Protein AF-A0A3N9V3S5-F1 (afdb_monomer_lite)

Radius of gyration: 21.59 Å; chains: 1; bounding box: 58×35×60 Å

Foldseek 3Di:
DQFKAFACVLADVQWLGWMWGDDDQKIKIKTDGPCLQCWPCVDPVTNARFIFMWMGGNNHTPDGSVRDGHHDDPVNNVLSCCCVVPVVPDDDAPVVDGHPNVLVVDPVSVVCCQFVDFDDPDQLQDQKDKDKDKAAPPPDDDDPVQLVVLVVVCVVVRGDSLSSCVVSCPPPRMDMDMDMDGTNNHDRTDYDDDPPPPD

Structure (mmCIF, N/CA/C/O backbone):
data_AF-A0A3N9V3S5-F1
#
_entry.id   AF-A0A3N9V3S5-F1
#
loop_
_atom_site.group_PDB
_atom_site.id
_atom_site.type_symbol
_atom_site.label_atom_id
_atom_site.label_alt_id
_atom_site.label_comp_id
_atom_site.label_asym_id
_atom_site.label_entity_id
_atom_site.label_seq_id
_atom_site.pdbx_PDB_ins_code
_atom_site.Cartn_x
_atom_site.Cartn_y
_atom_site.Cartn_z
_atom_site.occupancy
_atom_site.B_iso_or_equiv
_atom_site.auth_seq_id
_atom_site.auth_comp_id
_atom_site.auth_asym_id
_atom_site.auth_atom_id
_atom_site.pdbx_PDB_model_num
ATOM 1 N N . MET A 1 1 ? -5.891 -7.460 -0.890 1.00 61.31 1 MET A N 1
ATOM 2 C CA . MET A 1 1 ? -5.210 -6.153 -0.781 1.00 61.31 1 MET A CA 1
ATOM 3 C C . MET A 1 1 ? -3.862 -6.228 -0.061 1.00 61.31 1 MET A C 1
ATOM 5 O O . MET A 1 1 ? -3.003 -5.453 -0.424 1.00 61.31 1 MET A O 1
ATOM 9 N N . LYS A 1 2 ? -3.585 -7.208 0.820 1.00 73.56 2 LYS A N 1
ATOM 10 C CA . LYS A 1 2 ? -2.265 -7.341 1.486 1.00 73.56 2 LYS A CA 1
ATOM 11 C C . LYS A 1 2 ? -1.051 -7.661 0.597 1.00 73.56 2 LYS A C 1
ATOM 13 O O . LYS A 1 2 ? 0.050 -7.795 1.097 1.00 73.56 2 LYS A O 1
ATOM 18 N N . ASN A 1 3 ? -1.244 -7.872 -0.701 1.00 86.88 3 ASN A N 1
ATOM 19 C CA . ASN A 1 3 ? -0.212 -8.481 -1.536 1.00 86.88 3 ASN A CA 1
ATOM 20 C C . ASN A 1 3 ? 0.664 -7.465 -2.267 1.00 86.88 3 ASN A C 1
ATOM 22 O O . ASN A 1 3 ? 1.620 -7.908 -2.884 1.00 86.88 3 ASN A O 1
ATOM 26 N N . ILE A 1 4 ? 0.330 -6.170 -2.264 1.00 91.38 4 ILE A N 1
ATOM 27 C CA . ILE A 1 4 ? 1.058 -5.124 -2.996 1.00 91.38 4 ILE A CA 1
ATOM 28 C C . ILE A 1 4 ? 1.339 -3.980 -2.027 1.00 91.38 4 ILE A C 1
ATOM 30 O O . ILE A 1 4 ? 0.405 -3.389 -1.496 1.00 91.38 4 ILE A O 1
ATOM 34 N N . ASN A 1 5 ? 2.614 -3.684 -1.814 1.00 93.56 5 ASN A N 1
ATOM 35 C CA . ASN A 1 5 ? 3.098 -2.542 -1.064 1.00 93.56 5 ASN A CA 1
ATOM 36 C C . ASN A 1 5 ? 3.736 -1.526 -2.016 1.00 93.56 5 ASN A C 1
ATOM 38 O O . ASN A 1 5 ? 4.828 -1.750 -2.545 1.00 93.56 5 ASN A O 1
ATOM 42 N N . ASP A 1 6 ? 3.044 -0.416 -2.221 1.00 93.25 6 ASP A N 1
ATOM 43 C CA . ASP A 1 6 ? 3.439 0.712 -3.064 1.00 93.25 6 ASP A CA 1
ATOM 44 C C . ASP A 1 6 ? 3.361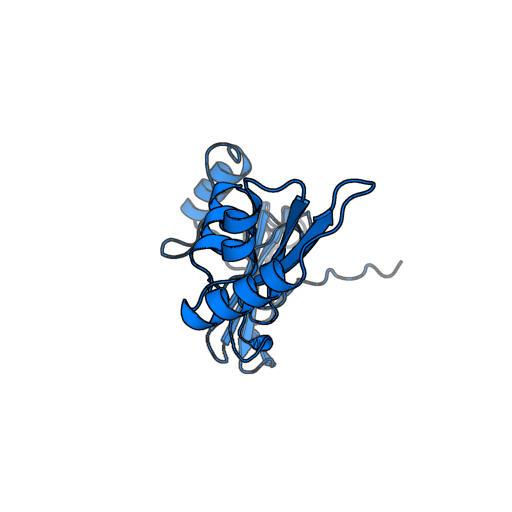 2.049 -2.315 1.00 93.25 6 ASP A C 1
ATOM 46 O O . ASP A 1 6 ? 3.199 3.105 -2.926 1.00 93.25 6 ASP A O 1
ATOM 50 N N . LEU A 1 7 ? 3.450 2.002 -0.983 1.00 93.06 7 LEU A N 1
ATOM 51 C CA . LEU A 1 7 ? 3.389 3.191 -0.141 1.00 93.06 7 LEU A CA 1
ATOM 52 C C . LEU A 1 7 ? 4.570 4.101 -0.438 1.00 93.06 7 LEU A C 1
ATOM 54 O O . LEU A 1 7 ? 5.720 3.719 -0.241 1.00 93.06 7 LEU A O 1
ATOM 58 N N . ILE A 1 8 ? 4.285 5.319 -0.888 1.00 90.69 8 ILE A N 1
ATOM 59 C CA . ILE A 1 8 ? 5.313 6.248 -1.377 1.00 90.69 8 ILE A CA 1
ATOM 60 C C . ILE A 1 8 ? 6.362 6.530 -0.291 1.00 90.69 8 ILE A C 1
ATOM 62 O O . ILE A 1 8 ? 7.549 6.587 -0.596 1.00 90.69 8 ILE A O 1
ATOM 66 N N . ASP A 1 9 ? 5.933 6.626 0.969 1.00 90.88 9 ASP A N 1
ATOM 67 C CA . ASP A 1 9 ? 6.796 6.921 2.120 1.00 90.88 9 ASP A CA 1
ATOM 68 C C . ASP A 1 9 ? 7.724 5.754 2.516 1.00 90.88 9 ASP A C 1
ATOM 70 O O . ASP A 1 9 ? 8.693 5.952 3.251 1.00 90.88 9 ASP A O 1
ATOM 74 N N . GLU A 1 10 ? 7.454 4.540 2.025 1.00 91.75 10 GLU A N 1
ATOM 75 C CA . GLU A 1 10 ? 8.264 3.339 2.267 1.00 91.75 10 GLU A CA 1
ATOM 76 C C . GLU A 1 10 ? 9.276 3.061 1.138 1.00 91.75 10 GLU A C 1
ATOM 78 O O . GLU A 1 10 ? 10.100 2.148 1.240 1.00 91.75 10 GLU A O 1
ATOM 83 N N . HIS A 1 11 ? 9.258 3.868 0.071 1.00 90.94 11 HIS A N 1
ATOM 84 C CA . HIS A 1 11 ? 10.191 3.794 -1.058 1.00 90.94 11 HIS A CA 1
ATOM 85 C C . HIS A 1 11 ? 11.074 5.053 -1.140 1.00 90.94 11 HIS A C 1
ATOM 87 O O . HIS A 1 11 ? 10.736 6.102 -0.594 1.00 90.94 11 HIS A O 1
ATOM 93 N N . PRO A 1 12 ? 12.236 5.001 -1.820 1.00 90.06 12 PRO A N 1
ATOM 94 C CA . PRO A 1 12 ? 13.060 6.190 -2.021 1.00 90.06 12 PRO A CA 1
ATOM 95 C C . PRO A 1 12 ? 12.317 7.325 -2.745 1.00 90.06 12 PRO A C 1
ATOM 97 O O . PRO A 1 12 ? 11.679 7.111 -3.772 1.00 90.06 12 PRO A O 1
ATOM 100 N N . ASN A 1 13 ? 12.488 8.562 -2.266 1.00 84.88 13 ASN A N 1
ATOM 101 C CA . ASN A 1 13 ? 11.812 9.761 -2.793 1.00 84.88 13 ASN A CA 1
ATOM 102 C C . ASN A 1 13 ? 12.067 10.058 -4.285 1.00 84.88 13 ASN A C 1
ATOM 104 O O . ASN A 1 13 ? 11.362 10.865 -4.893 1.00 84.88 13 ASN A O 1
ATOM 108 N N . ASP A 1 14 ? 13.126 9.501 -4.871 1.00 88.62 14 ASP A N 1
ATOM 109 C CA . ASP A 1 14 ? 13.452 9.661 -6.287 1.00 88.62 14 ASP A CA 1
ATOM 110 C C . ASP A 1 14 ? 12.765 8.626 -7.188 1.00 88.62 14 ASP A C 1
ATOM 112 O O . ASP A 1 14 ? 12.896 8.718 -8.413 1.00 88.62 14 ASP A O 1
ATOM 116 N N . TYR A 1 15 ? 12.026 7.672 -6.612 1.00 92.06 15 TYR A N 1
ATOM 117 C CA . TYR A 1 15 ? 11.254 6.694 -7.364 1.00 92.06 15 TYR A CA 1
ATOM 118 C C . TYR A 1 15 ? 10.037 7.365 -8.005 1.00 92.06 15 TYR A C 1
ATOM 120 O O . TYR A 1 15 ? 9.268 8.090 -7.379 1.00 92.06 15 TYR A O 1
ATOM 128 N N . ILE A 1 16 ? 9.891 7.122 -9.302 1.00 92.12 16 ILE A N 1
ATOM 129 C CA . ILE A 1 16 ? 8.701 7.424 -10.091 1.00 92.12 16 ILE A CA 1
ATOM 130 C C . ILE A 1 16 ? 7.711 6.258 -9.981 1.00 92.12 16 ILE A C 1
ATOM 132 O O . ILE A 1 16 ? 6.513 6.498 -9.835 1.00 92.12 16 ILE A O 1
ATOM 136 N N . ILE A 1 17 ? 8.217 5.018 -10.011 1.00 90.88 17 ILE A N 1
ATOM 137 C CA . ILE A 1 17 ? 7.464 3.781 -9.754 1.00 90.88 17 ILE A CA 1
ATOM 138 C C . ILE A 1 17 ? 8.252 2.953 -8.744 1.00 90.88 17 ILE A C 1
ATOM 140 O O . ILE A 1 17 ? 9.444 2.706 -8.933 1.00 90.88 17 ILE A O 1
ATOM 144 N N . GLY A 1 18 ? 7.577 2.505 -7.691 1.00 92.06 18 GLY A N 1
ATOM 145 C CA . GLY A 1 18 ? 8.135 1.629 -6.672 1.00 92.06 18 GLY A CA 1
ATOM 146 C C . GLY A 1 18 ? 7.034 0.787 -6.061 1.00 92.06 18 GLY A C 1
ATOM 147 O O . GLY A 1 18 ? 6.085 1.335 -5.510 1.00 92.06 18 GLY A O 1
ATOM 148 N N . PHE A 1 19 ? 7.140 -0.533 -6.172 1.00 93.75 19 PHE A N 1
ATOM 149 C CA . PHE A 1 19 ? 6.256 -1.425 -5.433 1.00 93.75 19 PHE A CA 1
ATOM 150 C C . PHE A 1 19 ? 6.902 -2.782 -5.206 1.00 93.75 19 PHE A C 1
ATOM 152 O O . PHE A 1 19 ? 7.695 -3.264 -6.014 1.00 93.75 19 PHE A O 1
ATOM 159 N N . THR A 1 20 ? 6.513 -3.432 -4.117 1.00 94.69 20 THR A N 1
ATOM 160 C CA . THR A 1 20 ? 6.800 -4.841 -3.853 1.00 94.69 20 THR A CA 1
ATOM 161 C C . THR A 1 20 ? 5.495 -5.600 -3.750 1.00 94.69 20 THR A C 1
ATOM 163 O O . THR A 1 20 ? 4.566 -5.160 -3.086 1.00 94.69 20 THR A O 1
ATOM 166 N N . ALA A 1 21 ? 5.417 -6.761 -4.385 1.00 93.19 21 ALA A N 1
ATOM 167 C CA . ALA A 1 21 ? 4.264 -7.626 -4.286 1.00 93.19 21 ALA A CA 1
ATOM 168 C C . ALA A 1 21 ? 4.652 -9.067 -3.970 1.00 93.19 21 ALA A C 1
ATOM 170 O O . ALA A 1 21 ? 5.713 -9.550 -4.364 1.00 93.19 21 ALA A O 1
ATOM 171 N N . LYS A 1 22 ? 3.773 -9.760 -3.246 1.00 93.25 22 LYS A N 1
ATOM 172 C CA . LYS A 1 22 ? 3.984 -11.132 -2.786 1.00 93.25 22 LYS A CA 1
ATOM 173 C C . LYS A 1 22 ? 2.755 -11.988 -3.043 1.00 93.25 22 LYS A C 1
ATOM 175 O O . LYS A 1 22 ? 1.630 -11.630 -2.698 1.00 93.25 22 LYS A O 1
ATOM 180 N N . TYR A 1 23 ? 2.986 -13.168 -3.601 1.00 92.19 23 TYR A N 1
ATOM 181 C CA . TYR A 1 23 ? 1.980 -14.203 -3.756 1.00 92.19 23 TYR A CA 1
ATOM 182 C C . TYR A 1 23 ? 2.590 -15.573 -3.467 1.00 92.19 23 TYR A C 1
ATOM 184 O O . TYR A 1 23 ? 3.456 -16.062 -4.194 1.00 92.19 23 TYR A O 1
ATOM 192 N N . LYS A 1 24 ? 2.101 -16.220 -2.402 1.00 92.19 24 LYS A N 1
ATOM 193 C CA . LYS A 1 24 ? 2.648 -17.485 -1.889 1.00 92.19 24 LYS A CA 1
ATOM 194 C C . LYS A 1 24 ? 4.151 -17.335 -1.592 1.00 92.19 24 LYS A C 1
ATOM 196 O O . LYS A 1 24 ? 4.527 -16.456 -0.822 1.00 92.19 24 LYS A O 1
ATOM 201 N N . HIS A 1 25 ? 4.984 -18.178 -2.194 1.00 94.06 25 HIS A N 1
ATOM 202 C CA . HIS A 1 25 ? 6.439 -18.170 -2.054 1.00 94.06 25 HIS A CA 1
ATOM 203 C C . HIS A 1 25 ? 7.143 -17.208 -3.024 1.00 94.06 25 HIS A C 1
ATOM 205 O O . HIS A 1 25 ? 8.364 -17.102 -2.986 1.00 94.06 25 HIS A O 1
ATOM 211 N N . ILE A 1 26 ? 6.403 -16.522 -3.901 1.00 95.75 26 ILE A N 1
ATOM 212 C CA . ILE A 1 26 ? 6.967 -15.633 -4.915 1.00 95.75 26 ILE A CA 1
ATOM 213 C C . ILE A 1 26 ? 6.807 -14.191 -4.447 1.00 95.75 26 ILE A C 1
ATOM 215 O O . ILE A 1 26 ? 5.706 -13.764 -4.095 1.00 95.75 26 ILE A O 1
ATOM 219 N N . GLN A 1 27 ? 7.896 -13.435 -4.479 1.00 96.12 27 GLN A N 1
ATOM 220 C CA . GLN A 1 27 ? 7.896 -11.999 -4.237 1.00 96.12 27 GLN A CA 1
ATOM 221 C C . GLN A 1 27 ? 8.605 -11.300 -5.390 1.00 96.12 27 GLN A C 1
ATOM 223 O O . GLN A 1 27 ? 9.709 -11.693 -5.761 1.00 96.12 27 GLN A O 1
ATOM 228 N N . TRP A 1 28 ? 7.997 -10.266 -5.954 1.00 94.62 28 TRP A N 1
ATOM 229 C CA . TRP A 1 28 ? 8.619 -9.420 -6.969 1.00 94.62 28 TRP A CA 1
ATOM 230 C C . TRP A 1 28 ? 8.577 -7.965 -6.541 1.00 94.62 28 TRP A C 1
ATOM 232 O O . TRP A 1 28 ? 7.669 -7.534 -5.837 1.00 94.62 28 TRP A O 1
ATOM 242 N N . SER A 1 29 ? 9.576 -7.206 -6.961 1.00 94.81 29 SER A N 1
ATOM 243 C CA . SER A 1 29 ? 9.626 -5.771 -6.731 1.00 94.81 29 SER A CA 1
ATOM 244 C C . SER A 1 29 ? 10.117 -5.072 -7.980 1.00 94.81 29 SER A C 1
ATOM 246 O O . SER A 1 29 ? 11.035 -5.556 -8.646 1.00 94.81 29 SER A O 1
ATOM 248 N N . PHE A 1 30 ? 9.495 -3.942 -8.284 1.00 93.69 30 PHE A N 1
ATOM 249 C CA . PHE A 1 30 ? 9.828 -3.097 -9.417 1.00 93.69 30 PHE A CA 1
ATOM 250 C C . PHE A 1 30 ? 10.253 -1.728 -8.912 1.00 93.69 30 PHE A C 1
ATOM 252 O O . PHE A 1 30 ? 9.657 -1.181 -7.984 1.00 93.69 30 PHE A O 1
ATOM 259 N N . SER A 1 31 ? 11.281 -1.176 -9.545 1.00 94.19 31 SER A N 1
ATOM 260 C CA . SER A 1 31 ? 11.757 0.174 -9.265 1.00 94.19 31 SER A CA 1
ATOM 261 C C . SER A 1 31 ? 12.076 0.910 -10.558 1.00 94.19 31 SER A C 1
ATOM 263 O O . SER A 1 31 ? 12.772 0.374 -11.424 1.00 94.19 31 SER A O 1
ATOM 265 N N . CYS A 1 32 ? 11.635 2.158 -10.637 1.00 93.88 32 CYS A N 1
ATOM 266 C CA . CYS A 1 32 ? 12.061 3.144 -11.617 1.00 93.88 32 CYS A CA 1
ATOM 267 C C . CYS A 1 32 ? 12.302 4.464 -10.888 1.00 93.88 32 CYS A C 1
ATOM 269 O O . CYS A 1 32 ? 11.356 5.107 -10.438 1.00 93.88 32 CYS A O 1
ATOM 271 N N . SER A 1 33 ? 13.554 4.889 -10.794 1.00 93.38 33 SER A N 1
ATOM 272 C CA . SER A 1 33 ? 13.937 6.240 -10.381 1.00 93.38 33 SER A CA 1
ATOM 273 C C . SER A 1 33 ? 13.805 7.237 -11.532 1.00 93.38 33 SER A C 1
ATOM 275 O O . SER A 1 33 ? 13.689 6.854 -12.697 1.00 93.38 33 SER A O 1
ATOM 277 N N . LYS A 1 34 ? 13.921 8.534 -11.230 1.00 92.44 34 LYS A N 1
ATOM 278 C CA . LYS A 1 34 ? 14.050 9.588 -12.256 1.00 92.44 34 LYS A CA 1
ATOM 279 C C . LYS A 1 34 ? 15.164 9.309 -13.264 1.00 92.44 34 LYS A C 1
ATOM 281 O O . LYS A 1 34 ? 14.979 9.511 -14.456 1.00 92.44 34 LYS A O 1
ATOM 286 N N . THR A 1 35 ? 16.302 8.801 -12.799 1.00 92.00 35 THR A N 1
ATOM 287 C CA . THR A 1 35 ? 17.437 8.517 -13.687 1.00 92.00 35 THR A CA 1
ATOM 288 C C . THR A 1 35 ? 17.248 7.265 -14.536 1.00 92.00 35 THR A C 1
ATOM 290 O O . THR A 1 35 ? 17.816 7.192 -15.623 1.00 92.00 35 THR A O 1
ATOM 293 N N . ASP A 1 36 ? 16.459 6.299 -14.058 1.00 93.69 36 ASP A N 1
ATOM 294 C CA . ASP A 1 36 ? 16.102 5.118 -14.849 1.00 93.69 36 ASP A CA 1
ATOM 295 C C . ASP A 1 36 ? 15.084 5.519 -15.935 1.00 93.69 36 ASP A C 1
ATOM 297 O O . ASP A 1 36 ? 15.222 5.111 -17.083 1.00 93.69 36 ASP A O 1
ATOM 301 N N . TYR A 1 37 ? 14.137 6.413 -15.607 1.00 94.88 37 TYR A N 1
ATOM 302 C CA . TYR A 1 37 ? 13.178 7.010 -16.550 1.00 94.88 37 TYR A CA 1
ATOM 303 C C . TYR A 1 37 ? 13.857 7.831 -17.655 1.00 94.88 37 TYR A C 1
ATOM 305 O O . TYR A 1 37 ? 13.473 7.757 -18.816 1.00 94.88 37 TYR A O 1
ATOM 313 N N . GLU A 1 38 ? 14.887 8.611 -17.325 1.00 92.94 38 GLU A N 1
ATOM 314 C CA . GLU A 1 38 ? 15.652 9.377 -18.321 1.00 92.94 38 GLU A CA 1
ATOM 315 C C . GLU A 1 38 ? 16.603 8.495 -19.150 1.00 92.94 38 GLU A C 1
ATOM 317 O O . GLU A 1 38 ? 17.007 8.877 -20.256 1.00 92.94 38 GLU A O 1
ATOM 322 N N . GLY A 1 39 ? 16.974 7.330 -18.613 1.00 91.75 39 GLY A N 1
ATOM 323 C CA . GLY A 1 39 ? 18.063 6.489 -19.090 1.00 91.75 39 GLY A CA 1
ATOM 324 C C . GLY A 1 39 ? 19.439 6.982 -18.626 1.00 91.75 39 GLY A C 1
ATOM 325 O O . GLY A 1 39 ? 19.750 8.178 -18.608 1.00 91.75 39 GLY A O 1
ATOM 326 N N . HIS A 1 40 ? 20.318 6.045 -18.280 1.00 87.56 40 HIS A N 1
ATOM 327 C CA . HIS A 1 40 ? 21.654 6.309 -17.756 1.00 87.56 40 HIS A CA 1
ATOM 328 C C . HIS A 1 40 ? 22.614 6.816 -18.840 1.00 87.56 40 HIS A C 1
ATOM 330 O O . HIS A 1 40 ? 23.378 6.049 -19.423 1.00 87.56 40 HIS A O 1
ATOM 336 N N . LYS A 1 41 ? 22.645 8.136 -19.059 1.00 85.31 41 LYS A N 1
ATOM 337 C CA . LYS A 1 41 ? 23.453 8.799 -20.110 1.00 85.31 41 LYS A CA 1
ATOM 338 C C . LYS A 1 41 ? 24.959 8.527 -20.058 1.00 85.31 41 LYS A C 1
ATOM 340 O O . LYS A 1 41 ? 25.666 8.796 -21.022 1.00 85.31 41 LYS A O 1
ATOM 345 N N . THR A 1 42 ? 25.466 8.022 -18.939 1.00 84.38 42 THR A N 1
ATOM 346 C CA . THR A 1 42 ? 26.883 7.688 -18.752 1.00 84.38 42 TH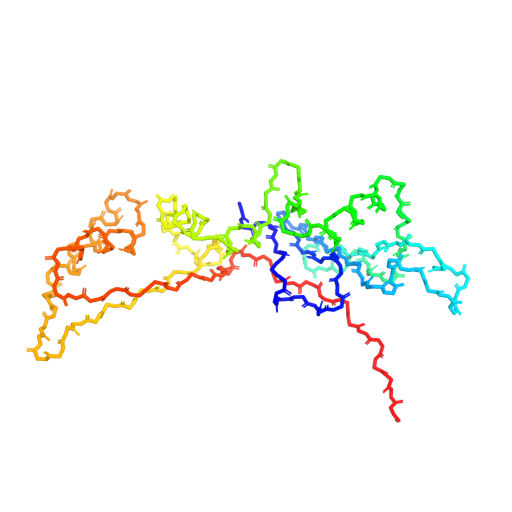R A CA 1
ATOM 347 C C . THR A 1 42 ? 27.229 6.245 -19.127 1.00 84.38 42 THR A C 1
ATOM 349 O O . THR A 1 42 ? 28.399 5.873 -19.048 1.00 84.38 42 THR A O 1
ATOM 352 N N . THR A 1 43 ? 26.252 5.419 -19.520 1.00 83.44 43 THR A N 1
ATOM 353 C CA . THR A 1 43 ? 26.454 3.995 -19.831 1.00 83.44 43 THR A CA 1
ATOM 354 C C . THR A 1 43 ? 25.749 3.624 -21.130 1.00 83.44 43 THR A C 1
ATOM 356 O O . THR A 1 43 ? 24.612 4.014 -21.320 1.00 83.44 43 THR A O 1
ATOM 359 N N . SER A 1 44 ? 26.364 2.817 -21.993 1.00 81.00 44 SER A N 1
ATOM 360 C CA . SER A 1 44 ? 25.738 2.358 -23.247 1.00 81.00 44 SER A CA 1
ATOM 361 C C . SER A 1 44 ? 24.781 1.169 -23.086 1.00 81.00 44 SER A C 1
ATOM 363 O O . SER A 1 44 ? 24.156 0.750 -24.051 1.00 81.00 44 SER A O 1
ATOM 365 N N . TYR A 1 45 ? 24.711 0.569 -21.896 1.00 83.44 45 TYR A N 1
ATOM 366 C CA . TYR A 1 45 ? 23.912 -0.637 -21.638 1.00 83.44 45 TYR A CA 1
ATOM 367 C C . TYR A 1 45 ? 22.489 -0.325 -21.147 1.00 83.44 45 TYR A C 1
ATOM 369 O O . TYR A 1 45 ? 21.622 -1.192 -21.186 1.00 83.44 45 TYR A O 1
ATOM 377 N N . ALA A 1 46 ? 22.258 0.899 -20.668 1.00 87.62 46 ALA A N 1
ATOM 378 C CA . ALA A 1 46 ? 21.016 1.315 -20.024 1.00 87.62 46 ALA A CA 1
ATOM 379 C C . ALA A 1 46 ? 20.736 2.818 -20.232 1.00 87.62 46 ALA A C 1
ATOM 381 O O . ALA A 1 46 ? 20.188 3.481 -19.354 1.00 87.62 46 ALA A O 1
ATOM 382 N N . ASP A 1 47 ? 21.149 3.388 -21.371 1.00 93.31 47 ASP A N 1
ATOM 383 C CA . ASP A 1 47 ? 20.945 4.805 -21.738 1.00 93.31 47 ASP A CA 1
ATOM 384 C C . ASP A 1 47 ? 19.510 5.154 -22.176 1.00 93.31 47 ASP A C 1
ATOM 386 O O . ASP A 1 47 ? 19.216 6.322 -22.467 1.00 93.31 47 ASP A O 1
ATOM 390 N N . PHE A 1 48 ? 18.619 4.164 -22.175 1.00 94.50 48 PHE A N 1
ATOM 391 C CA . PHE A 1 48 ? 17.199 4.261 -22.501 1.00 94.50 48 PHE A CA 1
ATOM 392 C C . PHE A 1 48 ? 16.311 4.147 -21.242 1.00 94.50 48 PHE A C 1
ATOM 394 O O . PHE A 1 48 ? 16.765 3.585 -20.247 1.00 94.50 48 PHE A O 1
ATOM 401 N N . PRO A 1 49 ? 15.058 4.643 -21.267 1.00 96.00 49 PRO A N 1
ATOM 402 C CA . PRO A 1 49 ? 14.095 4.493 -20.170 1.00 96.00 49 PRO A CA 1
ATOM 403 C C . PRO A 1 49 ? 13.792 3.026 -19.838 1.00 96.00 49 PRO A C 1
ATOM 405 O O . PRO A 1 49 ? 13.470 2.246 -20.742 1.00 96.00 49 PRO A O 1
ATOM 408 N N . HIS A 1 50 ? 13.890 2.631 -18.568 1.00 95.44 50 HIS A N 1
ATOM 409 C CA . HIS A 1 50 ? 13.717 1.228 -18.177 1.00 95.44 50 HIS A CA 1
ATOM 410 C C . HIS A 1 50 ? 13.256 1.024 -16.727 1.00 95.44 50 HIS A C 1
ATOM 412 O O . HIS A 1 50 ? 13.443 1.875 -15.858 1.00 95.44 50 HIS A O 1
ATOM 418 N N . TYR A 1 51 ? 12.714 -0.166 -16.454 1.00 94.31 51 TYR A N 1
ATOM 419 C CA . TYR A 1 51 ? 12.501 -0.676 -15.101 1.00 94.31 51 TYR A CA 1
ATOM 420 C C . TYR A 1 51 ? 13.682 -1.527 -14.658 1.00 94.31 51 TYR A C 1
ATOM 422 O O . TYR A 1 51 ? 14.285 -2.263 -15.445 1.00 94.31 51 TYR A O 1
ATOM 430 N N . HIS A 1 52 ? 13.909 -1.526 -13.352 1.00 94.69 52 HIS A N 1
ATOM 431 C CA . HIS A 1 52 ? 14.588 -2.618 -12.679 1.00 94.69 52 HIS A CA 1
ATOM 432 C C . HIS A 1 52 ? 13.573 -3.510 -11.975 1.00 94.69 52 HIS A C 1
ATOM 434 O O . HIS A 1 52 ? 12.593 -3.030 -11.403 1.00 94.69 52 HIS A O 1
ATOM 440 N N . MET A 1 53 ? 13.853 -4.810 -11.968 1.00 94.88 53 MET A N 1
ATOM 441 C CA . MET A 1 53 ? 13.030 -5.808 -11.297 1.00 94.88 53 MET A CA 1
ATOM 442 C C . MET A 1 53 ? 13.895 -6.719 -10.431 1.00 94.88 53 MET A C 1
ATOM 444 O O . MET A 1 53 ? 14.986 -7.127 -10.824 1.00 94.88 53 MET A O 1
ATOM 448 N N . GLN A 1 54 ? 13.377 -7.079 -9.265 1.00 95.44 54 GLN A N 1
ATOM 449 C CA . GLN A 1 54 ? 13.891 -8.154 -8.430 1.00 95.44 54 GLN A CA 1
ATOM 450 C C . GLN A 1 54 ? 12.800 -9.209 -8.247 1.00 95.44 54 GLN A C 1
ATOM 452 O O . GLN A 1 54 ? 11.620 -8.877 -8.140 1.00 95.44 54 GLN A O 1
ATOM 457 N N . MET A 1 55 ? 13.196 -10.476 -8.161 1.00 96.94 55 MET A N 1
ATOM 458 C CA . MET A 1 55 ? 12.320 -11.580 -7.781 1.00 96.94 55 MET A CA 1
ATOM 459 C C . MET A 1 55 ? 13.000 -12.455 -6.733 1.00 96.94 55 MET A C 1
ATOM 461 O O . MET A 1 55 ? 14.176 -12.799 -6.868 1.00 96.94 55 MET A O 1
ATOM 465 N N . GLN A 1 56 ? 12.243 -12.843 -5.713 1.00 96.56 56 GLN A N 1
ATOM 466 C CA . GLN A 1 56 ? 12.628 -13.835 -4.723 1.00 96.56 56 GLN A CA 1
ATOM 467 C C . GLN A 1 56 ? 11.660 -15.020 -4.742 1.00 96.56 56 GLN A C 1
ATOM 469 O O . GLN A 1 56 ? 10.449 -14.840 -4.886 1.00 96.56 56 GLN A O 1
ATOM 474 N N . LEU A 1 57 ? 12.212 -16.218 -4.564 1.00 96.69 57 LEU A N 1
ATOM 475 C CA . LEU A 1 57 ? 11.478 -17.463 -4.344 1.00 96.69 57 LEU A CA 1
ATOM 476 C C . LEU A 1 57 ? 11.845 -17.973 -2.952 1.00 96.69 57 LEU A C 1
ATOM 478 O O . LEU A 1 57 ? 13.026 -18.130 -2.656 1.00 96.69 57 LEU A O 1
ATOM 482 N N . ASP A 1 58 ? 10.854 -18.156 -2.081 1.00 94.94 58 ASP A N 1
ATOM 483 C CA . ASP A 1 58 ? 11.059 -18.556 -0.680 1.00 94.94 58 ASP A CA 1
ATOM 484 C C . ASP A 1 58 ? 12.067 -17.648 0.060 1.00 94.94 58 ASP A C 1
ATOM 486 O O . ASP A 1 58 ? 12.910 -18.098 0.835 1.00 94.94 58 ASP A O 1
ATOM 490 N N . GLY A 1 59 ? 12.014 -16.341 -0.227 1.00 92.12 59 GLY A N 1
ATOM 491 C CA . GLY A 1 59 ? 12.923 -15.332 0.334 1.00 92.12 59 GLY A CA 1
ATOM 492 C C . GLY A 1 59 ? 14.344 -15.348 -0.245 1.00 92.12 59 GLY A C 1
ATOM 493 O O . GLY A 1 59 ? 15.177 -14.531 0.143 1.00 92.12 59 GLY A O 1
ATOM 494 N N . GLN A 1 60 ? 14.647 -16.242 -1.188 1.00 95.06 60 GLN A N 1
ATOM 495 C CA . GLN A 1 60 ? 15.950 -16.324 -1.844 1.00 95.06 60 GLN A CA 1
ATOM 496 C C . GLN A 1 60 ? 15.947 -15.577 -3.174 1.00 95.06 60 GLN A C 1
ATOM 498 O O . GLN A 1 60 ? 15.001 -15.675 -3.952 1.00 95.06 60 GLN A O 1
ATOM 503 N N . SER A 1 61 ? 17.027 -14.844 -3.461 1.00 94.50 61 SER A N 1
ATOM 504 C CA . SER A 1 61 ? 17.185 -14.107 -4.720 1.00 94.50 61 SER A CA 1
ATOM 505 C C . SER A 1 61 ? 17.133 -15.047 -5.925 1.00 94.50 61 SER A C 1
ATOM 507 O O . SER A 1 61 ? 18.007 -15.894 -6.087 1.00 94.50 61 SER A O 1
ATOM 509 N N . PHE A 1 62 ? 16.170 -14.820 -6.814 1.00 96.50 62 PHE A N 1
ATOM 510 C CA . PHE A 1 62 ? 16.050 -15.500 -8.103 1.00 96.50 62 PHE A CA 1
ATOM 511 C C . PHE A 1 62 ? 16.445 -14.572 -9.261 1.00 96.50 62 PHE A C 1
ATOM 513 O O . PHE A 1 62 ? 17.248 -14.949 -10.108 1.00 96.50 62 PHE A O 1
ATOM 520 N N . ILE A 1 63 ? 15.957 -13.328 -9.237 1.00 96.00 63 ILE A N 1
ATOM 521 C CA . ILE A 1 63 ? 16.352 -12.235 -10.141 1.00 96.00 63 ILE A CA 1
ATOM 522 C C . ILE A 1 63 ? 16.762 -11.053 -9.270 1.00 96.00 63 ILE A C 1
ATOM 524 O O . ILE A 1 63 ? 16.023 -10.704 -8.352 1.00 96.00 63 ILE A O 1
ATOM 528 N N . ARG A 1 64 ? 17.902 -10.417 -9.545 1.00 94.69 64 ARG A N 1
ATOM 529 C CA . ARG A 1 64 ? 18.326 -9.170 -8.886 1.00 94.69 64 ARG A CA 1
ATOM 530 C C . ARG A 1 64 ? 18.024 -7.966 -9.769 1.00 94.69 64 ARG A C 1
ATOM 532 O O . ARG A 1 64 ? 18.088 -8.066 -10.989 1.00 94.69 64 ARG A O 1
ATOM 539 N N . TYR A 1 65 ? 17.874 -6.794 -9.151 1.00 92.81 65 TYR A N 1
ATOM 540 C CA . TYR A 1 65 ? 17.739 -5.524 -9.878 1.00 92.81 65 TYR A CA 1
ATOM 541 C C . TYR A 1 65 ? 18.833 -5.279 -10.920 1.00 92.81 65 TYR A C 1
ATOM 543 O O . TYR A 1 65 ? 18.575 -4.660 -11.943 1.00 92.81 65 TYR A O 1
ATOM 551 N N . SER A 1 66 ? 20.056 -5.750 -10.672 1.00 89.31 66 SER A N 1
ATOM 552 C CA . SER A 1 66 ? 21.187 -5.585 -11.590 1.00 89.31 66 SER A CA 1
ATOM 553 C C . SER A 1 66 ? 21.121 -6.460 -12.839 1.00 89.31 66 SER A C 1
ATOM 555 O O . SER A 1 66 ? 21.911 -6.246 -13.755 1.00 89.31 66 SER A O 1
ATOM 557 N N . ASP A 1 67 ? 20.272 -7.488 -12.847 1.00 91.12 67 ASP A N 1
ATOM 558 C CA . ASP A 1 67 ? 20.316 -8.522 -13.880 1.00 91.12 67 ASP A CA 1
ATOM 559 C C . ASP A 1 67 ? 19.664 -8.036 -15.182 1.00 91.12 67 ASP A C 1
ATOM 561 O O . ASP A 1 67 ? 20.151 -8.359 -16.265 1.00 91.12 67 ASP A O 1
ATOM 565 N N . PHE A 1 68 ? 18.618 -7.206 -15.087 1.00 89.31 68 PHE A N 1
ATOM 566 C CA . PHE A 1 68 ? 17.858 -6.726 -16.241 1.00 89.31 68 PHE A CA 1
ATOM 567 C C . PHE A 1 68 ? 17.543 -5.229 -16.156 1.00 89.31 68 PHE A C 1
ATOM 569 O O . PHE A 1 68 ? 17.194 -4.716 -15.093 1.00 89.31 68 PHE A O 1
ATOM 576 N N . HIS A 1 69 ? 17.604 -4.569 -17.316 1.00 92.81 69 HIS A N 1
ATOM 577 C CA . HIS A 1 69 ? 17.001 -3.262 -17.575 1.00 92.81 69 HIS A CA 1
ATOM 578 C C . HIS A 1 69 ? 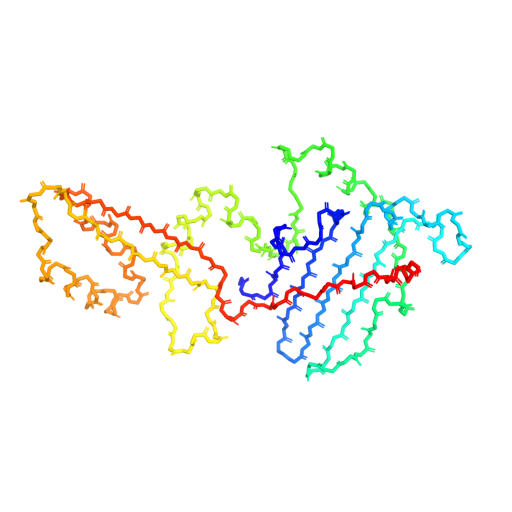15.852 -3.518 -18.547 1.00 92.81 69 HIS A C 1
ATOM 580 O O . HIS A 1 69 ? 16.093 -3.823 -19.715 1.00 92.81 69 HIS A O 1
ATOM 586 N 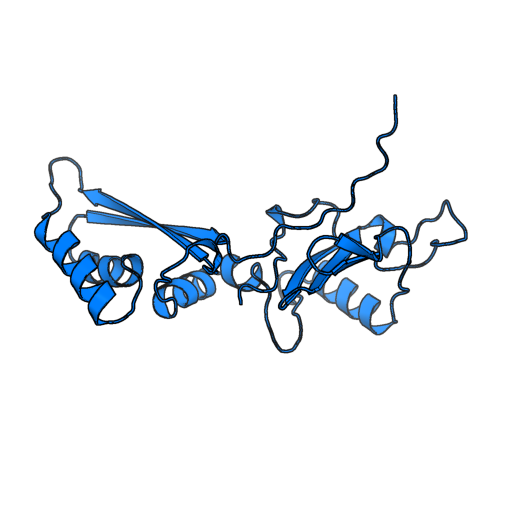N . ILE A 1 70 ? 14.618 -3.508 -18.050 1.00 94.25 70 ILE A N 1
ATOM 587 C CA . ILE A 1 70 ? 13.429 -3.817 -18.851 1.00 94.25 70 ILE A CA 1
ATOM 588 C C . ILE A 1 70 ? 13.038 -2.530 -19.585 1.00 94.25 70 ILE A C 1
ATOM 590 O O . ILE A 1 70 ? 12.595 -1.600 -18.910 1.00 94.25 70 ILE A O 1
ATOM 594 N N . PRO A 1 71 ? 13.221 -2.426 -20.915 1.00 95.31 71 PRO A N 1
ATOM 595 C CA . PRO A 1 71 ? 12.928 -1.196 -21.642 1.00 95.31 71 PRO A CA 1
ATOM 596 C C . PRO A 1 71 ? 11.444 -0.858 -21.559 1.00 95.31 71 PRO A C 1
ATOM 598 O O . PRO A 1 71 ? 10.603 -1.756 -21.613 1.00 95.31 71 PRO A O 1
ATOM 601 N N . PHE A 1 72 ? 11.132 0.429 -21.481 1.00 95.12 72 PHE A N 1
ATOM 602 C CA . PHE A 1 72 ? 9.749 0.882 -21.558 1.00 95.12 72 PHE A CA 1
ATOM 603 C C . PHE A 1 72 ? 9.178 0.724 -22.962 1.00 95.12 72 PHE A C 1
ATOM 605 O O . PHE A 1 72 ? 9.841 1.004 -23.966 1.00 95.12 72 PHE A O 1
ATOM 612 N N . HIS A 1 73 ? 7.912 0.334 -23.018 1.00 94.38 73 HIS A N 1
ATOM 613 C CA . HIS A 1 73 ? 7.070 0.520 -24.184 1.00 94.38 73 HIS A CA 1
ATOM 614 C C . HIS A 1 73 ? 6.669 2.001 -24.326 1.00 94.38 73 HIS A C 1
ATOM 616 O O . HIS A 1 73 ? 6.735 2.783 -23.378 1.00 94.38 73 HIS A O 1
ATOM 622 N N . GLY A 1 74 ? 6.227 2.402 -25.523 1.00 93.94 74 GLY A N 1
ATOM 623 C CA . GLY A 1 74 ? 5.729 3.764 -25.753 1.00 93.94 74 GLY A CA 1
ATOM 624 C C . GLY A 1 74 ? 4.542 4.123 -24.851 1.00 93.94 74 GLY A C 1
ATOM 625 O O . GLY A 1 74 ? 4.464 5.248 -24.365 1.00 93.94 74 GLY A O 1
ATOM 626 N N . ASP A 1 75 ? 3.674 3.147 -24.581 1.00 92.25 75 ASP A N 1
ATOM 627 C CA . ASP A 1 75 ? 2.526 3.303 -23.681 1.00 92.25 75 ASP A CA 1
ATOM 628 C C . ASP A 1 75 ? 2.969 3.502 -22.225 1.00 92.25 75 ASP A C 1
ATOM 630 O O . ASP A 1 75 ? 2.432 4.375 -21.554 1.00 92.25 75 ASP A O 1
ATOM 634 N N . ASP A 1 76 ? 4.014 2.799 -21.766 1.00 92.06 76 ASP A N 1
ATOM 635 C CA . ASP A 1 76 ? 4.562 3.001 -20.416 1.00 92.06 76 ASP A CA 1
ATOM 636 C C . ASP A 1 76 ? 5.058 4.444 -20.248 1.00 92.06 76 ASP A C 1
ATOM 638 O O . ASP A 1 76 ? 4.794 5.093 -19.238 1.00 92.06 76 ASP A O 1
ATOM 642 N N . ILE A 1 77 ? 5.755 4.980 -21.259 1.00 92.94 77 ILE A N 1
ATOM 643 C CA . ILE A 1 77 ? 6.219 6.375 -21.253 1.00 92.94 77 ILE A CA 1
ATOM 644 C C . ILE A 1 77 ? 5.022 7.326 -21.198 1.00 92.94 77 ILE A C 1
ATOM 646 O O . ILE A 1 77 ? 5.030 8.263 -20.402 1.00 92.94 77 ILE A O 1
ATOM 650 N N . PHE A 1 78 ? 4.001 7.091 -22.025 1.00 92.94 78 PHE A N 1
ATOM 651 C CA . PHE A 1 78 ? 2.793 7.911 -22.043 1.00 92.94 78 PHE A CA 1
ATOM 652 C C . PHE A 1 78 ? 2.087 7.910 -20.682 1.00 92.94 78 PHE A C 1
ATOM 654 O O . PHE A 1 78 ? 1.800 8.982 -20.147 1.00 92.94 78 PHE A O 1
ATOM 661 N N . ASP A 1 79 ? 1.868 6.734 -20.097 1.00 91.00 79 ASP A N 1
ATOM 662 C CA . ASP A 1 79 ? 1.203 6.579 -18.806 1.00 91.00 79 ASP A CA 1
ATOM 663 C C . ASP A 1 79 ? 2.013 7.240 -17.691 1.00 91.00 79 ASP A C 1
ATOM 665 O O . ASP A 1 79 ? 1.458 7.997 -16.887 1.00 91.00 79 ASP A O 1
ATOM 669 N N . ILE A 1 80 ? 3.337 7.036 -17.679 1.00 91.50 80 ILE A N 1
ATOM 670 C CA . ILE A 1 80 ? 4.231 7.678 -16.714 1.00 91.50 80 ILE A CA 1
ATOM 671 C C . ILE A 1 80 ? 4.191 9.191 -16.848 1.00 91.50 80 ILE A C 1
ATOM 673 O O . ILE A 1 80 ? 4.049 9.888 -15.841 1.00 91.50 80 ILE A O 1
ATOM 677 N N . GLU A 1 81 ? 4.280 9.739 -18.057 1.00 92.12 81 GLU A N 1
ATOM 678 C CA . GLU A 1 81 ? 4.150 11.182 -18.252 1.00 92.12 81 GLU A CA 1
ATOM 679 C C . GLU A 1 81 ? 2.800 11.702 -17.765 1.00 92.12 81 GLU A C 1
ATOM 681 O O . GLU A 1 81 ? 2.742 12.747 -17.109 1.00 92.12 81 GLU A O 1
ATOM 686 N N . LEU A 1 82 ? 1.727 10.970 -18.056 1.00 91.75 82 LEU A N 1
ATOM 687 C CA . LEU A 1 82 ? 0.375 11.360 -17.705 1.00 91.75 82 LEU A CA 1
ATOM 688 C C . LEU A 1 82 ? 0.207 11.438 -16.185 1.00 91.75 82 LEU A C 1
ATOM 690 O O . LEU A 1 82 ? -0.167 12.497 -15.674 1.00 91.75 82 LEU A O 1
ATOM 694 N N . TYR A 1 83 ? 0.531 10.376 -15.442 1.00 88.88 83 TYR A N 1
ATOM 695 C CA . TYR A 1 83 ? 0.362 10.416 -13.988 1.00 88.88 83 TYR A CA 1
ATOM 696 C C . TYR A 1 83 ? 1.425 11.281 -13.304 1.00 88.88 83 TYR A C 1
ATOM 698 O O . TYR A 1 83 ? 1.135 11.855 -12.263 1.00 88.88 83 TYR A O 1
ATOM 706 N N . THR A 1 84 ? 2.636 11.445 -13.851 1.00 88.44 84 THR A N 1
ATOM 707 C CA . THR A 1 84 ? 3.653 12.312 -13.221 1.00 88.44 84 THR A CA 1
ATOM 708 C C . THR A 1 84 ? 3.356 13.801 -13.388 1.00 88.44 84 THR A C 1
ATOM 710 O O . THR A 1 84 ? 3.600 14.559 -12.445 1.00 88.44 84 THR A O 1
ATOM 713 N N . LYS A 1 85 ? 2.818 14.225 -14.542 1.00 91.06 85 LYS A N 1
ATOM 714 C CA . LYS A 1 85 ? 2.469 15.631 -14.831 1.00 91.06 85 LYS A CA 1
ATOM 715 C C . LYS A 1 85 ? 1.063 16.009 -14.360 1.00 91.06 85 LYS A C 1
ATOM 717 O O . LYS A 1 85 ? 0.827 17.179 -14.072 1.00 91.06 85 LYS A O 1
ATOM 722 N N . HIS A 1 86 ? 0.150 15.043 -14.248 1.00 91.38 86 HIS A N 1
ATOM 723 C CA . HIS A 1 86 ? -1.253 15.270 -13.885 1.00 91.38 86 HIS A CA 1
ATOM 724 C C . HIS A 1 86 ? -1.688 14.468 -12.648 1.00 91.38 86 HIS A C 1
ATOM 726 O O . HIS A 1 86 ? -2.803 13.947 -12.612 1.00 91.38 86 HIS A O 1
ATOM 732 N N . LYS A 1 87 ? -0.832 14.406 -11.615 1.00 83.38 87 LYS A N 1
ATOM 733 C CA . LYS A 1 87 ? -1.061 13.662 -10.354 1.00 83.38 87 LYS A CA 1
ATOM 734 C C . LYS A 1 87 ? -2.398 13.961 -9.672 1.00 83.38 87 LYS A C 1
ATOM 736 O O . LYS A 1 87 ? -2.967 13.089 -9.027 1.00 83.38 87 LYS A O 1
ATOM 741 N N . ASP A 1 88 ? -2.910 15.179 -9.833 1.00 85.69 88 ASP A N 1
ATOM 742 C CA . ASP A 1 88 ? -4.176 15.602 -9.225 1.00 85.69 88 ASP A CA 1
ATOM 743 C C . ASP A 1 88 ? -5.406 14.961 -9.891 1.00 85.69 88 ASP A C 1
ATOM 745 O O . ASP A 1 88 ? -6.497 14.958 -9.325 1.00 85.69 88 ASP A O 1
ATOM 749 N N . THR A 1 89 ? -5.253 14.455 -11.118 1.00 85.62 89 THR A N 1
ATOM 750 C CA . THR A 1 89 ? -6.351 13.911 -11.934 1.00 85.62 89 THR A CA 1
ATOM 751 C C . THR A 1 89 ? -6.159 12.432 -12.251 1.00 85.62 89 THR A C 1
ATOM 753 O O . THR A 1 89 ? -7.135 11.686 -12.298 1.00 85.62 89 THR A O 1
ATOM 756 N N . ILE A 1 90 ? -4.915 12.005 -12.469 1.00 86.81 90 ILE A N 1
ATOM 757 C CA . ILE A 1 90 ? -4.570 10.662 -12.925 1.00 86.81 90 ILE A CA 1
ATOM 758 C C . ILE A 1 90 ? -3.755 9.962 -11.846 1.00 86.81 90 ILE A C 1
ATOM 760 O O . ILE A 1 90 ? -2.754 10.489 -11.362 1.00 86.81 90 ILE A O 1
ATOM 764 N N . ARG A 1 91 ? -4.188 8.750 -11.500 1.00 80.31 91 ARG A N 1
ATOM 765 C CA . ARG A 1 91 ? -3.495 7.861 -10.570 1.00 80.31 91 ARG A CA 1
ATOM 766 C C . ARG A 1 91 ? -2.981 6.636 -11.305 1.00 80.31 91 ARG A C 1
ATOM 768 O O . ARG A 1 91 ? -3.637 6.140 -12.217 1.00 80.31 91 ARG A O 1
ATOM 775 N N . HIS A 1 92 ? -1.826 6.157 -10.866 1.00 80.62 92 HIS A N 1
ATOM 776 C CA . HIS A 1 92 ? -1.321 4.850 -11.255 1.00 80.62 92 HIS A CA 1
ATOM 777 C C . HIS A 1 92 ? -2.120 3.752 -10.535 1.00 80.62 92 HIS A C 1
ATOM 779 O O . HIS A 1 92 ? -2.442 3.898 -9.357 1.00 80.62 92 HIS A O 1
ATOM 785 N N . ASP A 1 93 ? -2.429 2.665 -11.238 1.00 78.25 93 ASP A N 1
ATOM 786 C CA . ASP A 1 93 ? -3.136 1.500 -10.699 1.00 78.25 93 ASP A CA 1
ATOM 787 C C . ASP A 1 93 ? -2.616 0.213 -11.364 1.00 78.25 93 ASP A C 1
ATOM 789 O O . ASP A 1 93 ? -1.959 0.268 -12.403 1.00 78.25 93 ASP A O 1
ATOM 793 N N . TYR A 1 94 ? -2.918 -0.957 -10.800 1.00 79.44 94 TYR A N 1
ATOM 794 C CA . TYR A 1 94 ? -2.443 -2.260 -11.293 1.00 79.44 94 TYR A CA 1
ATOM 795 C C . TYR A 1 94 ? -3.535 -3.026 -12.062 1.00 79.44 94 TYR A C 1
ATOM 797 O O . TYR A 1 94 ? -3.584 -4.262 -12.065 1.00 79.44 94 TYR A O 1
ATOM 805 N N . GLY A 1 95 ? -4.440 -2.289 -12.714 1.00 74.94 95 GLY A N 1
ATOM 806 C CA . GLY A 1 95 ? -5.512 -2.803 -13.568 1.00 74.94 95 GLY A CA 1
ATOM 807 C C . GLY A 1 95 ? -6.653 -3.469 -12.796 1.00 74.94 95 GLY A C 1
ATOM 808 O O . GLY A 1 95 ? -7.724 -2.895 -12.637 1.00 74.94 95 GLY A O 1
ATOM 809 N N . HIS A 1 96 ? -6.454 -4.709 -12.339 1.00 69.62 96 HIS A N 1
ATOM 810 C CA . HIS A 1 96 ? -7.476 -5.487 -11.613 1.00 69.62 96 HIS A CA 1
ATOM 811 C C . HIS A 1 96 ? -7.348 -5.409 -10.087 1.00 69.62 96 HIS A C 1
ATOM 813 O O . HIS A 1 96 ? -8.079 -6.087 -9.361 1.00 69.62 96 HIS A O 1
ATOM 819 N N . GLY A 1 97 ? -6.415 -4.611 -9.584 1.00 69.69 97 GLY A N 1
ATOM 820 C CA . GLY A 1 97 ? -6.223 -4.419 -8.160 1.00 69.69 97 GLY A CA 1
ATOM 821 C C . GLY A 1 97 ? -5.487 -3.126 -7.889 1.00 69.69 97 GLY A C 1
ATOM 822 O O . GLY A 1 97 ? -4.724 -2.674 -8.727 1.00 69.69 97 GLY A O 1
ATOM 823 N N . SER A 1 98 ? -5.700 -2.603 -6.688 1.00 77.50 98 SER A N 1
ATOM 824 C CA . SER A 1 98 ? -5.025 -1.420 -6.177 1.00 77.50 98 SER A CA 1
ATOM 825 C C . SER A 1 98 ? -3.932 -1.812 -5.194 1.00 77.50 98 SER A C 1
ATOM 827 O O . SER A 1 98 ? -4.082 -2.778 -4.434 1.00 77.50 98 SER A O 1
ATOM 829 N N . GLY A 1 99 ? -2.861 -1.024 -5.185 1.00 86.31 99 GLY A N 1
ATOM 830 C CA . GLY A 1 99 ? -1.891 -1.027 -4.102 1.00 86.31 99 GLY A CA 1
ATOM 831 C C . GLY A 1 99 ? -2.448 -0.398 -2.825 1.00 86.31 99 GLY A C 1
ATOM 832 O O . GLY A 1 99 ? -3.605 0.042 -2.768 1.00 86.31 99 GLY A O 1
ATOM 833 N N . MET A 1 100 ? -1.618 -0.392 -1.788 1.00 90.31 100 MET A N 1
ATOM 834 C CA . MET A 1 100 ? -1.933 0.182 -0.483 1.00 90.31 100 MET A CA 1
ATOM 835 C C . MET A 1 100 ? -2.074 1.696 -0.569 1.00 90.31 100 MET A C 1
ATOM 837 O O . MET A 1 100 ? -3.007 2.230 0.026 1.00 90.31 100 MET A O 1
ATOM 841 N N . GLN A 1 101 ? -1.222 2.372 -1.347 1.00 91.06 101 GLN A N 1
ATOM 842 C CA . GLN A 1 101 ? -1.209 3.830 -1.452 1.00 91.06 101 GLN A CA 1
ATOM 843 C C . GLN A 1 101 ? -2.619 4.373 -1.693 1.00 91.06 101 GLN A C 1
ATOM 845 O O . GLN A 1 101 ? -3.105 5.134 -0.859 1.00 91.06 101 GLN A O 1
ATOM 850 N N . ALA A 1 102 ? -3.337 3.870 -2.704 1.00 88.12 102 ALA A N 1
ATOM 851 C CA . ALA A 1 102 ? -4.668 4.365 -3.074 1.00 88.12 102 ALA A CA 1
ATOM 852 C C . ALA A 1 102 ? -5.713 4.331 -1.945 1.00 88.12 102 ALA A C 1
ATOM 854 O O . ALA A 1 102 ? -6.638 5.150 -1.920 1.00 88.12 102 ALA A O 1
ATOM 855 N N . LEU A 1 103 ? -5.583 3.401 -0.995 1.00 88.50 103 LEU A N 1
ATOM 856 C CA . LEU A 1 103 ? -6.471 3.329 0.165 1.00 88.50 103 LEU A CA 1
ATOM 857 C C . LEU A 1 103 ? -6.103 4.357 1.239 1.00 88.50 103 LEU A C 1
ATOM 859 O O . LEU A 1 103 ? -6.995 4.885 1.900 1.00 88.50 103 LEU A O 1
ATOM 863 N N . PHE A 1 104 ? -4.813 4.645 1.405 1.00 91.25 104 PHE A N 1
ATOM 864 C CA . PHE A 1 104 ? -4.303 5.540 2.444 1.00 91.25 104 PHE A CA 1
ATOM 865 C C . PHE A 1 104 ? -4.364 7.021 2.052 1.00 91.25 104 PHE A C 1
ATOM 867 O O . PHE A 1 104 ? -4.486 7.872 2.929 1.00 91.25 104 PHE A O 1
ATOM 874 N N . GLU A 1 105 ? -4.356 7.358 0.758 1.00 88.81 105 GLU A N 1
ATOM 875 C CA . GLU A 1 105 ? -4.398 8.764 0.303 1.00 88.81 105 GLU A CA 1
ATOM 876 C C . GLU A 1 105 ? -5.749 9.458 0.528 1.00 88.81 105 GLU A C 1
ATOM 878 O O . GLU A 1 105 ? -5.838 10.680 0.400 1.00 88.81 105 GLU A O 1
ATOM 883 N N . SER A 1 106 ? -6.828 8.716 0.799 1.00 87.88 106 SER A N 1
ATOM 884 C CA . SER A 1 106 ? -8.170 9.298 0.861 1.00 87.88 106 SER A CA 1
ATOM 885 C C . SER A 1 106 ? -8.946 8.887 2.102 1.00 87.88 106 SER A C 1
ATOM 887 O O . SER A 1 106 ? -8.963 7.724 2.499 1.00 87.88 106 SER A O 1
ATOM 889 N N . THR A 1 107 ? -9.704 9.832 2.663 1.00 89.44 107 THR A N 1
ATOM 890 C CA . THR A 1 107 ? -10.619 9.569 3.784 1.00 89.44 107 THR A CA 1
ATOM 891 C C . THR A 1 107 ? -11.601 8.442 3.463 1.00 89.44 107 THR A C 1
ATOM 893 O O . THR A 1 107 ? -11.840 7.584 4.304 1.00 89.44 107 THR A O 1
ATOM 896 N N . LYS A 1 108 ? -12.110 8.385 2.224 1.00 90.12 108 LYS A N 1
ATOM 897 C CA . LYS A 1 108 ? -13.004 7.309 1.768 1.00 90.12 108 LYS A CA 1
ATOM 898 C C . LYS A 1 108 ? -12.321 5.939 1.767 1.00 90.12 108 LYS A C 1
ATOM 900 O O . LYS A 1 108 ? -12.965 4.945 2.084 1.00 90.12 108 LYS A O 1
ATOM 905 N N . GLY A 1 109 ? -11.039 5.879 1.403 1.00 90.56 109 GLY A N 1
ATOM 906 C CA . GLY A 1 109 ? -10.248 4.651 1.455 1.00 90.56 109 GLY A CA 1
ATOM 907 C C . GLY A 1 109 ? -10.055 4.166 2.891 1.00 90.56 109 GLY A C 1
ATOM 908 O O . GLY A 1 109 ? -10.330 3.003 3.183 1.00 90.56 109 GLY A O 1
ATOM 909 N N . LEU A 1 110 ? -9.714 5.071 3.811 1.00 91.56 110 LEU A N 1
ATOM 910 C CA . LEU A 1 110 ? -9.594 4.764 5.242 1.00 91.56 110 LEU A CA 1
ATOM 911 C C . LEU A 1 110 ? -10.934 4.324 5.862 1.00 91.56 110 LEU A C 1
ATOM 913 O O . LEU A 1 110 ? -10.981 3.360 6.626 1.00 91.56 110 LEU A O 1
ATOM 917 N N . GLU A 1 111 ? -12.042 4.979 5.508 1.00 91.00 111 GLU A N 1
ATOM 918 C CA . GLU A 1 111 ? -13.390 4.564 5.920 1.00 91.00 111 GLU A CA 1
ATOM 919 C C . GLU A 1 111 ? -13.738 3.171 5.389 1.00 91.00 111 GLU A C 1
ATOM 921 O O . GLU A 1 111 ? -14.208 2.323 6.148 1.00 91.00 111 GLU A O 1
ATOM 926 N N . CYS A 1 112 ? -13.437 2.905 4.115 1.00 90.81 112 CYS A N 1
ATOM 927 C CA . CYS A 1 112 ? -13.615 1.592 3.504 1.00 90.81 112 CYS A CA 1
ATOM 928 C C . CYS A 1 112 ? -12.822 0.514 4.254 1.00 90.81 112 CYS A C 1
ATOM 930 O O . CYS A 1 112 ? -13.377 -0.545 4.556 1.00 90.81 112 CYS A O 1
ATOM 932 N N . ILE A 1 113 ? -11.563 0.789 4.625 1.00 92.69 113 ILE A N 1
ATOM 933 C CA . ILE A 1 113 ? -10.755 -0.121 5.449 1.00 92.69 113 ILE A CA 1
ATOM 934 C C . ILE A 1 113 ? -11.481 -0.419 6.762 1.00 92.69 113 ILE A C 1
ATOM 936 O O . ILE A 1 113 ? -11.668 -1.588 7.095 1.00 92.69 113 ILE A O 1
ATOM 940 N N . LEU A 1 114 ? -11.938 0.597 7.495 1.00 92.06 114 LEU A N 1
ATOM 941 C CA . LEU A 1 114 ? -12.587 0.390 8.794 1.00 92.06 114 LEU A CA 1
ATOM 942 C C . LEU A 1 114 ? -13.884 -0.411 8.702 1.00 92.06 114 LEU A C 1
ATOM 944 O O . LEU A 1 114 ? -14.143 -1.251 9.567 1.00 92.06 114 LEU A O 1
ATOM 948 N N . ASP A 1 115 ? -14.680 -0.162 7.665 1.00 89.94 115 ASP A N 1
ATOM 949 C CA . ASP A 1 115 ? -16.027 -0.717 7.540 1.00 89.94 115 ASP A CA 1
ATOM 950 C C . ASP A 1 115 ? -16.062 -2.118 6.929 1.00 89.94 115 ASP A C 1
ATOM 952 O O . ASP A 1 115 ? -17.020 -2.863 7.159 1.00 89.94 115 ASP A O 1
ATOM 956 N N . THR A 1 116 ? -15.017 -2.492 6.187 1.00 90.69 116 THR A N 1
ATOM 957 C CA . THR A 1 116 ? -14.927 -3.789 5.497 1.00 90.69 116 THR A CA 1
ATOM 958 C C . THR A 1 116 ? -13.896 -4.744 6.102 1.00 90.69 116 THR A C 1
ATOM 960 O O . THR A 1 116 ? -13.942 -5.945 5.822 1.00 90.69 116 THR A O 1
ATOM 963 N N . SER A 1 117 ? -12.987 -4.254 6.952 1.00 92.25 117 SER A N 1
ATOM 964 C CA . SER A 1 117 ? -11.991 -5.101 7.616 1.00 92.25 117 SER A CA 1
ATOM 965 C C . SER A 1 117 ? -12.603 -5.991 8.694 1.00 92.25 117 SER A C 1
ATOM 967 O O . SER A 1 117 ? -13.554 -5.625 9.389 1.00 92.25 117 SER A O 1
ATOM 969 N N . HIS A 1 118 ? -11.985 -7.153 8.877 1.00 91.31 118 HIS A N 1
ATOM 970 C CA . HIS A 1 118 ? -12.298 -8.107 9.933 1.00 91.31 118 HIS A CA 1
ATOM 971 C C . HIS A 1 118 ? -11.024 -8.471 10.709 1.00 91.31 118 HIS A C 1
ATOM 973 O O . HIS A 1 118 ? -9.930 -8.422 10.138 1.00 91.31 118 HIS A O 1
ATOM 979 N N . PRO A 1 119 ? -11.140 -8.832 11.998 1.00 90.69 119 PRO A N 1
ATOM 980 C CA . PRO A 1 119 ? -10.008 -9.327 12.772 1.00 90.69 119 PRO A CA 1
ATOM 981 C C . PRO A 1 119 ? -9.445 -10.621 12.175 1.00 90.69 119 PRO A C 1
ATOM 983 O O . PRO A 1 119 ? -10.193 -11.467 11.685 1.00 90.69 119 PRO A O 1
ATOM 986 N N . VAL A 1 120 ? -8.129 -10.793 12.265 1.00 91.25 120 VAL A N 1
ATOM 987 C CA . VAL A 1 120 ? -7.437 -12.044 11.927 1.00 91.25 120 VAL A CA 1
ATOM 988 C C . VAL A 1 120 ? -6.858 -12.669 13.194 1.00 91.25 120 VAL A C 1
ATOM 990 O O . VAL A 1 120 ? -6.539 -11.957 14.141 1.00 91.25 120 VAL A O 1
ATOM 993 N N . GLU A 1 121 ? -6.730 -13.998 13.226 1.00 89.44 121 GLU A N 1
ATOM 994 C CA . GLU A 1 121 ? -6.170 -14.706 14.391 1.00 89.44 121 GLU A CA 1
ATOM 995 C C . GLU A 1 121 ? -4.644 -14.593 14.485 1.00 89.44 121 GLU A C 1
ATOM 997 O O . GLU A 1 121 ? -4.095 -14.582 15.581 1.00 89.44 121 GLU A O 1
ATOM 1002 N N . ASN A 1 122 ? -3.965 -14.515 13.337 1.00 92.19 122 ASN A N 1
ATOM 1003 C CA . ASN A 1 122 ? -2.517 -14.351 13.251 1.00 92.19 122 ASN A CA 1
ATOM 1004 C C . ASN A 1 122 ? -2.199 -12.988 12.621 1.00 92.19 122 ASN A C 1
ATOM 1006 O O . ASN A 1 122 ? -2.598 -12.723 11.483 1.00 92.19 122 ASN A O 1
ATOM 1010 N N . GLU A 1 123 ? -1.466 -12.158 13.362 1.00 89.19 123 GLU A N 1
ATOM 1011 C CA . GLU A 1 123 ? -1.035 -10.814 12.966 1.00 89.19 123 GLU A CA 1
ATOM 1012 C C . GLU A 1 123 ? -0.215 -10.822 11.667 1.00 89.19 123 GLU A C 1
ATOM 1014 O O . GLU A 1 123 ? -0.452 -9.980 10.806 1.00 89.19 123 GLU A O 1
ATOM 1019 N N . GLU A 1 124 ? 0.603 -11.854 11.425 1.00 90.00 124 GLU A N 1
ATOM 1020 C CA . GLU A 1 124 ? 1.389 -12.038 10.188 1.00 90.00 124 GLU A CA 1
ATOM 1021 C C . GLU A 1 124 ? 0.519 -12.167 8.925 1.00 90.00 124 GLU A C 1
ATOM 1023 O O . GLU A 1 124 ? 1.004 -12.152 7.794 1.00 90.00 124 GLU A O 1
ATOM 1028 N N . ASN A 1 125 ? -0.793 -12.351 9.087 1.00 89.56 125 ASN A N 1
ATOM 1029 C CA . ASN A 1 125 ? -1.739 -12.400 7.980 1.00 89.56 125 ASN A CA 1
ATOM 1030 C C . ASN A 1 125 ? -2.540 -11.110 7.796 1.00 89.56 125 ASN A C 1
ATOM 1032 O O . ASN A 1 125 ? -3.279 -11.027 6.804 1.00 89.56 125 ASN A O 1
ATOM 1036 N N . ALA A 1 126 ? -2.409 -10.142 8.705 1.00 92.56 126 ALA A N 1
ATOM 1037 C CA . ALA A 1 126 ? -3.169 -8.902 8.715 1.00 92.56 126 ALA A CA 1
ATOM 1038 C C . ALA A 1 126 ? -2.726 -7.970 7.583 1.00 92.56 126 ALA A C 1
ATOM 1040 O O . ALA A 1 126 ? -1.546 -7.692 7.409 1.00 92.56 126 ALA A O 1
ATOM 1041 N N . ALA A 1 127 ? -3.689 -7.453 6.818 1.00 92.81 127 ALA A N 1
ATOM 1042 C CA . ALA A 1 127 ? -3.418 -6.432 5.802 1.00 92.81 127 ALA A CA 1
ATOM 1043 C C . ALA A 1 127 ? -3.180 -5.045 6.420 1.00 92.81 127 ALA A C 1
ATOM 1045 O O . ALA A 1 127 ? -2.441 -4.234 5.873 1.00 92.81 127 ALA A O 1
ATOM 1046 N N . PHE A 1 128 ? -3.832 -4.776 7.550 1.00 94.25 128 PHE A N 1
ATOM 1047 C CA . PHE A 1 128 ? -3.831 -3.481 8.211 1.00 94.25 128 PHE A CA 1
ATOM 1048 C C . PHE A 1 128 ? -3.649 -3.682 9.707 1.00 94.25 128 PHE A C 1
ATOM 1050 O O . PHE A 1 128 ? -4.245 -4.590 10.294 1.00 94.25 128 PHE A O 1
ATOM 1057 N N . LYS A 1 129 ? -2.887 -2.787 10.319 1.00 94.88 129 LYS A N 1
ATOM 1058 C CA . LYS A 1 129 ? -2.862 -2.582 11.758 1.00 94.88 129 LYS A CA 1
ATOM 1059 C C . LYS A 1 129 ? -3.744 -1.382 12.072 1.00 94.88 129 LYS A C 1
ATOM 1061 O O . LYS A 1 129 ? -3.61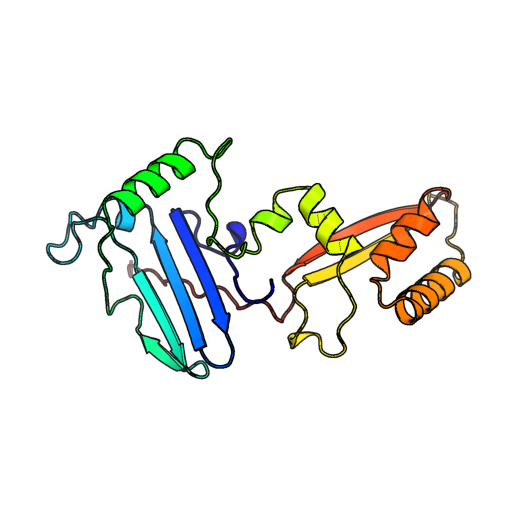7 -0.330 11.454 1.00 94.88 129 LYS A O 1
ATOM 1066 N N . ILE A 1 130 ? -4.674 -1.558 13.006 1.00 95.44 130 ILE A N 1
ATOM 1067 C CA . ILE A 1 130 ? -5.640 -0.519 13.372 1.00 95.44 130 ILE A CA 1
ATOM 1068 C C . ILE A 1 130 ? -5.505 -0.253 14.863 1.00 95.44 130 ILE A C 1
ATOM 1070 O O . ILE A 1 130 ? -5.873 -1.086 15.692 1.00 95.44 130 ILE A O 1
ATOM 1074 N N . ASN A 1 131 ? -4.989 0.924 15.197 1.00 94.94 131 ASN A N 1
ATOM 1075 C CA . ASN A 1 131 ? -4.880 1.405 16.564 1.00 94.94 131 ASN A CA 1
ATOM 1076 C C . ASN A 1 131 ? -6.064 2.326 16.861 1.00 94.94 131 ASN A C 1
ATOM 1078 O O . ASN A 1 131 ? -6.497 3.121 16.027 1.00 94.94 131 ASN A O 1
ATOM 1082 N N . THR A 1 132 ? -6.633 2.221 18.057 1.00 94.25 132 THR A N 1
ATOM 1083 C CA . THR A 1 132 ? -7.758 3.067 18.470 1.00 94.25 132 THR A CA 1
ATOM 1084 C C . THR A 1 132 ? -7.483 3.653 19.833 1.00 94.25 132 THR A C 1
ATOM 1086 O O . THR A 1 132 ? -7.287 2.925 20.804 1.00 94.25 132 THR A O 1
ATOM 1089 N N . LEU A 1 133 ? -7.497 4.978 19.893 1.00 94.25 133 LEU A N 1
ATOM 1090 C CA . LEU A 1 133 ? -7.371 5.749 21.115 1.00 94.25 133 LEU A CA 1
ATOM 1091 C C . LEU A 1 133 ? -8.723 6.389 21.423 1.00 94.25 133 LEU A C 1
ATOM 1093 O O . LEU A 1 133 ? -9.255 7.153 20.619 1.00 94.25 133 LEU A O 1
ATOM 1097 N N . VAL A 1 134 ? -9.270 6.079 22.595 1.00 93.19 134 VAL A N 1
ATOM 1098 C CA . VAL A 1 134 ? -10.491 6.703 23.110 1.00 93.19 134 VAL A CA 1
ATOM 1099 C C . VAL A 1 134 ? -10.111 7.572 24.300 1.00 93.19 134 VAL A C 1
ATOM 1101 O O . VAL A 1 134 ? -9.461 7.091 25.227 1.00 93.19 134 VAL A O 1
ATOM 1104 N N . MET A 1 135 ? -10.511 8.841 24.280 1.00 92.00 135 MET A N 1
ATOM 1105 C CA . MET A 1 135 ? -10.211 9.795 25.349 1.00 92.00 135 MET A CA 1
ATOM 1106 C C . MET A 1 135 ? -11.485 10.468 25.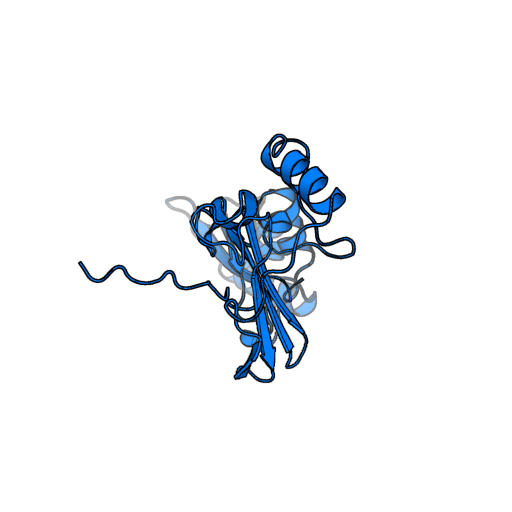843 1.00 92.00 135 MET A C 1
ATOM 1108 O O . MET A 1 135 ? -12.257 11.009 25.049 1.00 92.00 135 MET A O 1
ATOM 1112 N N . ALA A 1 136 ? -11.689 10.459 27.160 1.00 91.50 136 ALA A N 1
ATOM 1113 C CA . ALA A 1 136 ? -12.732 11.249 27.802 1.00 91.50 136 ALA A CA 1
ATOM 1114 C C . ALA A 1 136 ? -12.407 12.746 27.691 1.00 91.50 136 ALA A C 1
ATOM 1116 O O . ALA A 1 136 ? -11.241 13.126 27.561 1.00 91.50 136 ALA A O 1
ATOM 1117 N N . LYS A 1 137 ? -13.427 13.602 27.791 1.00 86.75 137 LYS A N 1
ATOM 1118 C CA . LYS A 1 137 ? -13.198 15.023 28.071 1.00 86.75 137 LYS A CA 1
ATOM 1119 C C . LYS A 1 137 ? -12.605 15.199 29.465 1.00 86.75 137 LYS A C 1
ATOM 1121 O O . LYS A 1 137 ? -12.754 14.349 30.341 1.00 86.75 137 LYS A O 1
ATOM 1126 N N . GLU A 1 138 ? -11.938 16.328 29.660 1.00 86.81 138 GLU A N 1
ATOM 1127 C CA . GLU A 1 138 ? -11.385 16.689 30.957 1.00 86.81 138 GLU A CA 1
ATOM 1128 C C . GLU A 1 138 ? -12.476 16.701 32.039 1.00 86.81 138 GLU A C 1
ATOM 1130 O O . GLU A 1 138 ? -13.548 17.274 31.851 1.00 86.81 138 GLU A O 1
ATOM 1135 N N . GLY A 1 139 ? -12.208 16.025 33.158 1.00 86.50 139 GLY A N 1
ATOM 1136 C CA . GLY A 1 139 ? -13.159 15.868 34.261 1.00 86.50 139 GLY A CA 1
ATOM 1137 C C . GLY A 1 139 ? -14.216 14.773 34.068 1.00 86.50 139 GLY A C 1
ATOM 1138 O O . GLY A 1 139 ? -15.007 14.546 34.982 1.00 86.50 139 GLY A O 1
ATOM 1139 N N . GLU A 1 140 ? -14.224 14.068 32.935 1.00 88.56 140 GLU A N 1
ATOM 1140 C CA . GLU A 1 140 ? -15.156 12.973 32.655 1.00 88.56 140 GLU A CA 1
ATOM 1141 C C . GLU A 1 140 ? -14.457 11.606 32.610 1.00 88.56 140 GLU A C 1
ATOM 1143 O O . GLU A 1 140 ? -13.233 11.498 32.507 1.00 88.56 140 GLU A O 1
ATOM 1148 N N . THR A 1 141 ? -15.245 10.532 32.680 1.00 88.31 141 THR A N 1
ATOM 1149 C CA . THR A 1 141 ? -14.765 9.149 32.577 1.00 88.31 141 THR A CA 1
ATOM 1150 C C . THR A 1 141 ? -15.482 8.404 31.456 1.00 88.31 141 THR A C 1
ATOM 1152 O O . THR A 1 141 ? -16.624 8.702 31.109 1.00 88.31 141 THR A O 1
ATOM 1155 N N . ILE A 1 142 ? -14.799 7.419 30.872 1.00 88.06 142 ILE A N 1
ATOM 1156 C CA . ILE A 1 142 ? -15.408 6.478 29.928 1.00 88.06 142 ILE A CA 1
ATOM 1157 C C . ILE A 1 142 ? -15.945 5.292 30.728 1.00 88.06 142 ILE A C 1
ATOM 1159 O O . ILE A 1 142 ? -15.222 4.717 31.542 1.00 88.06 142 ILE A O 1
ATOM 1163 N N . ASP A 1 143 ? -17.193 4.904 30.474 1.00 88.06 143 ASP A N 1
ATOM 1164 C CA . ASP A 1 143 ? -17.757 3.685 31.050 1.00 88.06 143 ASP A CA 1
ATOM 1165 C C . ASP A 1 143 ? -17.025 2.449 30.500 1.00 88.06 143 ASP A C 1
ATOM 1167 O O . ASP A 1 143 ? -17.019 2.189 29.293 1.00 88.06 143 ASP A O 1
ATOM 1171 N N . GLY A 1 144 ? -16.422 1.661 31.391 1.00 88.75 144 GLY A N 1
ATOM 1172 C CA . GLY A 1 144 ? -15.741 0.420 31.026 1.00 88.75 144 GLY A CA 1
ATOM 1173 C C . GLY A 1 144 ? -16.675 -0.616 30.388 1.00 88.75 144 GLY A C 1
ATOM 1174 O O . GLY A 1 144 ? -16.231 -1.379 29.528 1.00 88.75 144 GLY A O 1
ATOM 1175 N N . ASN A 1 145 ? -17.968 -0.610 30.735 1.00 91.75 145 ASN A N 1
ATOM 1176 C CA . ASN A 1 145 ? -18.952 -1.513 30.133 1.00 91.75 145 ASN A CA 1
ATOM 1177 C C . ASN A 1 145 ? -19.160 -1.210 28.648 1.00 91.75 145 ASN A C 1
ATOM 1179 O O . ASN A 1 145 ? -19.273 -2.136 27.850 1.00 91.75 145 ASN A O 1
ATOM 1183 N N . LEU A 1 146 ? -19.117 0.068 28.253 1.00 90.75 146 LEU A N 1
ATOM 1184 C CA . LEU A 1 146 ? -19.227 0.469 26.850 1.00 90.75 146 LEU A CA 1
ATOM 1185 C C . LEU A 1 146 ? -18.104 -0.147 26.009 1.00 90.75 146 LEU A C 1
ATOM 1187 O O . LEU A 1 146 ? -18.355 -0.653 24.912 1.00 90.75 146 LEU A O 1
ATOM 1191 N N . ILE A 1 147 ? -16.872 -0.133 26.527 1.00 91.25 147 ILE A N 1
ATOM 1192 C CA . ILE A 1 147 ? -15.708 -0.716 25.848 1.00 91.25 147 ILE A CA 1
ATOM 1193 C C . ILE A 1 147 ? -15.819 -2.243 25.796 1.00 91.25 147 ILE A C 1
ATOM 1195 O O . ILE A 1 147 ? -15.620 -2.839 24.735 1.00 91.25 147 ILE A O 1
ATOM 1199 N N . ALA A 1 148 ? -16.183 -2.884 26.910 1.00 93.81 148 ALA A N 1
ATOM 1200 C CA . ALA A 1 148 ? -16.360 -4.334 26.969 1.00 93.81 148 ALA A CA 1
ATOM 1201 C C . ALA A 1 148 ? -17.447 -4.823 25.993 1.00 93.81 148 ALA A C 1
ATOM 1203 O O . ALA A 1 148 ? -17.238 -5.793 25.255 1.00 93.81 148 ALA A O 1
ATOM 1204 N N . ASP A 1 149 ? -18.574 -4.113 25.925 1.00 94.50 149 ASP A N 1
ATOM 1205 C CA . ASP A 1 149 ? -19.666 -4.402 24.998 1.00 94.50 149 ASP A CA 1
ATOM 1206 C C . ASP A 1 149 ? -19.242 -4.206 23.543 1.00 94.50 149 ASP A C 1
ATOM 1208 O O . ASP A 1 149 ? -19.590 -5.023 22.690 1.00 94.50 149 ASP A O 1
ATOM 1212 N N . ALA A 1 150 ? -18.451 -3.170 23.246 1.00 93.69 150 ALA A N 1
ATOM 1213 C CA . ALA A 1 150 ? -17.917 -2.947 21.906 1.00 93.69 150 ALA A CA 1
ATOM 1214 C C . ALA A 1 150 ? -17.004 -4.095 21.450 1.00 93.69 150 ALA A C 1
ATOM 1216 O O . ALA A 1 150 ? -17.145 -4.570 20.324 1.00 93.69 150 ALA A O 1
ATOM 1217 N N . ILE A 1 151 ? -16.120 -4.590 22.323 1.00 93.19 151 ILE A N 1
ATOM 1218 C CA . ILE A 1 151 ? -15.234 -5.730 22.025 1.00 93.19 151 ILE A CA 1
ATOM 1219 C C . ILE A 1 151 ? -16.054 -7.001 21.772 1.00 93.19 151 ILE A C 1
ATOM 1221 O O . ILE A 1 151 ? -15.815 -7.727 20.803 1.00 93.19 151 ILE A O 1
ATOM 1225 N N . LYS A 1 152 ? -17.054 -7.266 22.619 1.00 95.31 152 LYS A N 1
ATOM 1226 C CA . LYS A 1 152 ? -17.934 -8.432 22.475 1.00 95.31 152 LYS A CA 1
ATOM 1227 C C . LYS A 1 152 ? -18.756 -8.365 21.188 1.00 95.31 152 LYS A C 1
ATOM 1229 O O . LYS A 1 152 ? -18.873 -9.358 20.472 1.00 95.31 152 LYS A O 1
ATOM 1234 N N . GLU A 1 153 ? -19.310 -7.199 20.879 1.00 95.31 153 GLU A N 1
ATOM 1235 C CA . GLU A 1 153 ? -20.081 -6.966 19.661 1.00 95.31 153 GLU A CA 1
ATOM 1236 C C . GLU A 1 153 ? -19.219 -7.106 18.402 1.00 95.31 153 GLU A C 1
ATOM 1238 O O . GLU A 1 153 ? -19.641 -7.770 17.455 1.00 95.31 153 GLU A O 1
ATOM 1243 N N . ALA A 1 154 ? -18.007 -6.545 18.410 1.00 93.62 154 ALA A N 1
ATOM 1244 C CA . ALA A 1 154 ? -17.042 -6.665 17.319 1.00 93.62 154 ALA A CA 1
ATOM 1245 C C . ALA A 1 154 ? -16.732 -8.136 17.010 1.00 93.62 154 ALA A C 1
ATOM 1247 O O . ALA A 1 154 ? -16.831 -8.557 15.856 1.00 93.62 154 ALA A O 1
ATOM 1248 N N . LYS A 1 155 ? -16.475 -8.943 18.050 1.00 92.44 155 LYS A N 1
ATOM 1249 C CA . LYS A 1 155 ? -16.252 -10.389 17.914 1.00 92.44 155 LYS A CA 1
ATOM 1250 C C . LYS A 1 155 ? -17.467 -11.111 17.325 1.00 92.44 155 LYS A C 1
ATOM 1252 O O . LYS A 1 155 ? -17.317 -11.899 16.399 1.00 92.44 155 LYS A O 1
ATOM 1257 N N . ASN A 1 156 ? -18.671 -10.820 17.819 1.00 94.38 156 ASN A N 1
ATOM 1258 C CA . ASN A 1 156 ? -19.900 -11.471 17.350 1.00 94.38 156 ASN A CA 1
ATOM 1259 C C . ASN A 1 156 ? -20.258 -11.112 15.901 1.00 94.38 156 ASN A C 1
ATOM 1261 O O . ASN A 1 156 ? -20.806 -11.941 15.181 1.00 94.38 156 ASN A O 1
ATOM 1265 N N . LYS A 1 157 ? -19.980 -9.873 15.479 1.00 93.56 157 LYS A N 1
ATOM 1266 C CA . LYS A 1 157 ? -20.282 -9.370 14.129 1.00 93.56 157 LYS A CA 1
ATOM 1267 C C . LYS A 1 157 ? -19.135 -9.561 13.137 1.00 93.56 157 LYS A C 1
ATOM 1269 O O . LYS A 1 157 ? -19.292 -9.179 11.981 1.00 93.56 157 LYS A O 1
ATOM 1274 N N . ASN A 1 158 ? -18.006 -10.113 13.582 1.00 93.19 158 ASN A N 1
ATOM 1275 C CA . ASN A 1 158 ? -16.765 -10.204 12.816 1.00 93.19 158 ASN A CA 1
ATOM 1276 C C . ASN A 1 158 ? -16.337 -8.850 12.208 1.00 93.19 158 ASN A C 1
ATOM 1278 O O . ASN A 1 158 ? -16.031 -8.748 11.022 1.00 93.19 158 ASN A O 1
ATOM 1282 N N . LYS A 1 159 ? -16.369 -7.795 13.028 1.00 94.00 159 LYS A N 1
ATOM 1283 C CA . LYS A 1 159 ? -15.969 -6.426 12.664 1.00 94.00 159 LYS A CA 1
ATOM 1284 C C . LYS A 1 159 ? -14.803 -5.957 13.524 1.00 94.00 159 LYS A C 1
ATOM 1286 O O . LYS A 1 159 ? -14.534 -6.520 14.582 1.00 94.00 159 LYS A O 1
ATOM 1291 N N . THR A 1 160 ? -14.129 -4.896 13.093 1.00 92.25 160 THR A N 1
ATOM 1292 C CA . THR A 1 160 ? -13.105 -4.234 13.910 1.00 92.25 160 THR A CA 1
ATOM 1293 C C . THR A 1 160 ? -13.731 -3.565 15.137 1.00 92.25 160 THR A C 1
ATOM 1295 O O . THR A 1 160 ? -14.835 -3.017 15.074 1.00 92.25 160 THR A O 1
ATOM 1298 N N . VAL A 1 161 ? -13.009 -3.571 16.263 1.00 93.38 161 VAL A N 1
ATOM 1299 C CA . VAL A 1 161 ? -13.428 -2.843 17.476 1.00 93.38 161 VAL A CA 1
ATOM 1300 C C . VAL A 1 161 ? -13.562 -1.347 17.177 1.00 93.38 161 VAL A C 1
ATOM 1302 O O . VAL A 1 161 ? -14.510 -0.710 17.628 1.00 93.38 161 VAL A O 1
ATOM 1305 N N . SER A 1 162 ? -12.671 -0.806 16.347 1.00 94.06 162 SER A N 1
ATOM 1306 C CA . SER A 1 162 ? -12.652 0.589 15.902 1.00 94.06 162 SER A CA 1
ATOM 1307 C C . SER A 1 162 ? -13.939 1.003 15.188 1.00 94.06 162 SER A C 1
ATOM 1309 O O . SER A 1 162 ? -14.497 2.046 15.519 1.00 94.06 162 SER A O 1
ATOM 1311 N N . SER A 1 163 ? -14.452 0.179 14.263 1.00 93.94 163 SER A N 1
ATOM 1312 C CA . SER A 1 163 ? -15.720 0.446 13.564 1.00 93.94 163 SER A CA 1
ATOM 1313 C C . SER A 1 163 ? -16.894 0.509 14.549 1.00 93.94 163 SER A C 1
ATOM 1315 O O . SER A 1 163 ? -17.671 1.464 14.531 1.00 93.94 163 SER A O 1
ATOM 1317 N N . ILE A 1 164 ? -16.970 -0.443 15.489 1.00 94.25 164 ILE A N 1
ATOM 1318 C CA . ILE A 1 164 ? -18.029 -0.479 16.511 1.00 94.25 164 ILE A CA 1
ATOM 1319 C C . ILE A 1 164 ? -17.935 0.714 17.476 1.00 94.25 164 ILE A C 1
ATOM 1321 O O . ILE A 1 164 ? -18.949 1.350 17.773 1.00 94.25 164 ILE A O 1
ATOM 1325 N N . LEU A 1 165 ? -16.733 1.040 17.962 1.00 93.31 165 LEU A N 1
ATOM 1326 C CA . LEU A 1 165 ? -16.513 2.174 18.865 1.00 93.31 165 LEU A CA 1
ATOM 1327 C C . LEU A 1 165 ? -16.829 3.504 18.187 1.00 93.31 165 LEU A C 1
ATOM 1329 O O . LEU A 1 165 ? -17.478 4.350 18.801 1.00 93.31 165 LEU A O 1
ATOM 1333 N N . ARG A 1 166 ? -16.438 3.676 16.919 1.00 91.31 166 ARG A N 1
ATOM 1334 C CA . ARG A 1 166 ? -16.746 4.881 16.139 1.00 91.31 166 ARG A CA 1
ATOM 1335 C C . ARG A 1 166 ? -18.244 5.154 16.111 1.00 91.31 166 ARG A C 1
ATOM 1337 O O . ARG A 1 166 ? -18.633 6.303 16.254 1.00 91.31 166 ARG A O 1
ATOM 1344 N N . ASP A 1 167 ? -19.078 4.126 15.968 1.00 89.94 167 ASP A N 1
ATOM 1345 C CA . ASP A 1 167 ? -20.535 4.285 15.969 1.00 89.94 167 ASP A CA 1
ATOM 1346 C C . ASP A 1 167 ? -21.112 4.528 17.368 1.00 89.94 167 ASP A C 1
ATOM 1348 O O . ASP A 1 167 ? -21.932 5.432 17.540 1.00 89.94 167 ASP A O 1
ATOM 1352 N N . LYS A 1 168 ? -20.672 3.768 18.378 1.00 89.69 168 LYS A N 1
ATOM 1353 C CA . LYS A 1 168 ? -21.175 3.902 19.757 1.00 89.69 168 LYS A CA 1
ATOM 1354 C C . LYS A 1 168 ? -20.813 5.243 20.397 1.00 89.69 168 LYS A C 1
ATOM 1356 O O . LYS A 1 168 ? -21.590 5.757 21.197 1.00 89.69 168 LYS A O 1
ATOM 1361 N N . LEU A 1 169 ? -19.660 5.813 20.048 1.00 88.56 169 LEU A N 1
ATOM 1362 C CA . LEU A 1 169 ? -19.156 7.040 20.665 1.00 88.56 169 LEU A CA 1
ATOM 1363 C C . LEU A 1 169 ? -19.695 8.330 20.026 1.00 88.56 169 LEU A C 1
ATOM 1365 O O . LEU A 1 169 ? -19.535 9.385 20.637 1.00 88.56 169 LEU A O 1
ATOM 1369 N N . LYS A 1 170 ? -20.397 8.269 18.877 1.00 85.19 170 LYS A N 1
ATOM 1370 C CA . LYS A 1 170 ? -20.947 9.450 18.160 1.00 85.19 170 LYS A CA 1
ATOM 1371 C C . LYS A 1 170 ? -21.757 10.398 19.044 1.00 85.19 170 LYS A C 1
ATOM 1373 O O . LYS A 1 170 ? -21.711 11.604 18.842 1.00 85.19 170 LYS A O 1
ATOM 1378 N N . ASN A 1 171 ? -22.495 9.845 20.004 1.00 80.88 171 ASN A N 1
ATOM 1379 C CA . ASN A 1 171 ? -23.400 10.592 20.883 1.00 80.88 171 ASN A CA 1
ATOM 1380 C C . ASN A 1 171 ? -22.883 10.679 22.325 1.00 80.88 171 ASN A C 1
ATOM 1382 O O . ASN A 1 171 ? -23.657 10.917 23.249 1.00 80.88 171 ASN A O 1
ATOM 1386 N N . THR A 1 172 ? -21.591 10.428 22.529 1.00 81.50 172 THR A N 1
ATOM 1387 C CA . THR A 1 172 ? -20.951 10.493 23.844 1.00 81.50 172 THR A CA 1
ATOM 1388 C C . THR A 1 172 ? -20.040 11.708 23.933 1.00 81.50 172 THR A C 1
ATOM 1390 O O . THR A 1 172 ? -19.711 12.343 22.934 1.00 81.50 172 THR A O 1
ATOM 1393 N N . ASN A 1 173 ? -19.592 12.019 25.143 1.00 81.44 173 ASN A N 1
ATOM 1394 C CA . ASN A 1 173 ? -18.610 13.070 25.371 1.00 81.44 173 ASN A CA 1
ATOM 1395 C C . ASN A 1 173 ? -17.156 12.619 25.164 1.00 81.44 173 ASN A C 1
ATOM 1397 O O . ASN A 1 173 ? -16.250 13.415 25.393 1.00 81.44 173 ASN A O 1
ATOM 1401 N N . ALA A 1 174 ? -16.909 11.384 24.729 1.00 87.88 174 ALA A N 1
ATOM 1402 C CA . ALA A 1 174 ? -15.564 10.911 24.435 1.00 87.88 174 ALA A CA 1
ATOM 1403 C C . ALA A 1 174 ? -15.155 11.244 22.994 1.00 87.88 174 ALA A C 1
ATOM 1405 O O . ALA A 1 174 ? -15.971 11.264 22.074 1.00 87.88 174 ALA A O 1
ATOM 1406 N N . SER A 1 175 ? -13.861 11.470 22.798 1.00 88.94 175 SER A N 1
ATOM 1407 C CA . SER A 1 175 ? -13.238 11.567 21.481 1.00 88.94 175 SER A CA 1
ATOM 1408 C C . SER A 1 175 ? -12.611 10.230 21.095 1.00 88.94 175 SER A C 1
ATOM 1410 O O . SER A 1 175 ? -12.132 9.482 21.951 1.00 88.94 175 SER A O 1
ATOM 1412 N N . ILE A 1 176 ? -12.623 9.929 19.798 1.00 92.00 176 ILE A N 1
ATOM 1413 C CA . ILE A 1 176 ? -11.990 8.746 19.222 1.00 92.00 176 ILE A CA 1
ATOM 1414 C C . ILE A 1 176 ? -10.983 9.191 18.164 1.00 92.00 176 ILE A C 1
ATOM 1416 O O . ILE A 1 176 ? -11.304 9.995 17.292 1.00 92.00 176 ILE A O 1
ATOM 1420 N N . SER A 1 177 ? -9.770 8.657 18.250 1.00 93.06 177 SER A N 1
ATOM 1421 C CA . SER A 1 177 ? -8.750 8.757 17.213 1.00 93.06 177 SER A CA 1
ATOM 1422 C C . SER A 1 177 ? -8.421 7.352 16.728 1.00 93.06 177 SER A C 1
ATOM 1424 O O . SER A 1 177 ? -8.230 6.438 17.536 1.00 93.06 177 SER A O 1
ATOM 1426 N N . ILE A 1 178 ? -8.412 7.170 15.412 1.00 94.62 178 ILE A N 1
ATOM 1427 C CA . ILE A 1 178 ? -8.119 5.891 14.773 1.00 94.62 178 ILE A CA 1
ATOM 1428 C C . ILE A 1 178 ? -6.918 6.108 13.870 1.00 94.62 178 ILE A C 1
ATOM 1430 O O . ILE A 1 178 ? -6.953 6.953 12.980 1.00 94.62 178 ILE A O 1
ATOM 1434 N N . ASP A 1 179 ? -5.882 5.325 14.120 1.00 94.62 179 ASP A N 1
ATOM 1435 C CA . ASP A 1 179 ? -4.672 5.273 13.317 1.00 94.62 179 ASP A CA 1
ATOM 1436 C C . ASP A 1 179 ? -4.666 3.937 12.570 1.00 94.62 179 ASP A C 1
ATOM 1438 O O . ASP A 1 179 ? -4.896 2.877 13.160 1.00 94.62 179 ASP A O 1
ATOM 1442 N N . ILE A 1 180 ? -4.494 4.007 11.255 1.00 94.81 180 ILE A N 1
ATOM 1443 C CA . ILE A 1 180 ? -4.453 2.847 10.368 1.00 94.81 180 ILE A CA 1
ATOM 1444 C C . ILE A 1 180 ? -3.070 2.853 9.744 1.00 94.81 180 ILE A C 1
ATOM 1446 O O . ILE A 1 180 ? -2.636 3.882 9.233 1.00 94.81 180 ILE A O 1
ATOM 1450 N N . SER A 1 181 ? -2.404 1.707 9.763 1.00 94.12 181 SER A N 1
ATOM 1451 C CA . SER A 1 181 ? -1.104 1.497 9.136 1.00 94.12 181 SER A CA 1
ATOM 1452 C C . SER A 1 181 ? -1.052 0.125 8.451 1.00 94.12 181 SER A C 1
ATOM 1454 O O . SER A 1 181 ? -1.971 -0.690 8.620 1.00 94.12 181 SER A O 1
ATOM 1456 N N . PRO A 1 182 ? -0.029 -0.149 7.626 1.00 94.19 182 PRO A N 1
ATOM 1457 C CA . PRO A 1 182 ? 0.187 -1.482 7.068 1.00 94.19 182 PRO A CA 1
ATOM 1458 C C . PRO A 1 182 ? 0.311 -2.528 8.178 1.00 94.19 182 PRO A C 1
ATOM 1460 O O . PRO A 1 182 ? 0.906 -2.272 9.224 1.00 94.19 182 PRO A O 1
ATOM 1463 N N . GLY A 1 183 ? -0.309 -3.689 7.973 1.00 93.94 183 GLY A N 1
ATOM 1464 C CA . GLY A 1 183 ? -0.151 -4.836 8.868 1.00 93.94 183 GLY A CA 1
ATOM 1465 C C . GLY A 1 183 ? 0.994 -5.748 8.431 1.00 93.94 183 GLY A C 1
ATOM 1466 O O . GLY A 1 183 ? 1.422 -5.701 7.281 1.00 93.94 183 GLY A O 1
ATOM 1467 N N . ASP A 1 184 ? 1.418 -6.644 9.317 1.00 92.88 184 ASP A N 1
ATOM 1468 C CA . ASP A 1 184 ? 2.565 -7.547 9.119 1.00 92.88 184 ASP A CA 1
ATOM 1469 C C . ASP A 1 184 ? 2.404 -8.526 7.936 1.00 92.88 184 ASP A C 1
ATOM 1471 O O . ASP A 1 184 ? 3.362 -9.152 7.486 1.00 92.88 184 ASP A O 1
ATOM 1475 N N . GLY A 1 185 ? 1.185 -8.678 7.409 1.00 91.19 185 GLY A N 1
ATOM 1476 C CA . GLY A 1 185 ? 0.915 -9.467 6.209 1.00 91.19 185 GLY A CA 1
ATOM 1477 C C . GLY A 1 185 ? 1.209 -8.748 4.892 1.00 91.19 185 GLY A C 1
ATOM 1478 O O . GLY A 1 185 ? 1.088 -9.378 3.835 1.00 91.19 185 GLY A O 1
ATOM 1479 N N . VAL A 1 186 ? 1.546 -7.459 4.936 1.00 93.88 186 VAL A N 1
ATOM 1480 C CA . VAL A 1 186 ? 1.972 -6.658 3.784 1.00 93.88 186 VAL A CA 1
ATOM 1481 C C . VAL A 1 186 ? 3.457 -6.926 3.523 1.00 93.88 186 VAL A C 1
ATOM 1483 O O . VAL A 1 186 ? 4.242 -6.980 4.465 1.00 93.88 186 VAL A O 1
ATOM 1486 N N . PRO A 1 187 ? 3.887 -7.148 2.268 1.00 93.06 187 PRO A N 1
ATOM 1487 C CA . PRO A 1 187 ? 5.294 -7.392 1.996 1.00 93.06 187 PRO A CA 1
ATOM 1488 C C . PRO A 1 187 ? 6.137 -6.144 2.270 1.00 93.06 187 PRO A C 1
ATOM 1490 O O . PRO A 1 187 ? 5.823 -5.056 1.791 1.00 93.06 187 PRO A O 1
ATOM 1493 N N . GLU A 1 188 ? 7.253 -6.342 2.966 1.00 92.69 188 GLU A N 1
ATOM 1494 C CA . GLU A 1 188 ? 8.270 -5.310 3.166 1.00 92.69 188 GLU A CA 1
ATOM 1495 C C . GLU A 1 188 ? 8.821 -4.804 1.823 1.00 92.69 188 GLU A C 1
ATOM 1497 O O . GLU A 1 188 ? 9.152 -5.626 0.947 1.00 92.69 188 GLU A O 1
ATOM 1502 N N . PRO A 1 189 ? 8.981 -3.479 1.652 1.00 92.12 189 PRO A N 1
ATOM 1503 C CA . PRO A 1 189 ? 9.511 -2.903 0.427 1.00 92.12 189 PRO A CA 1
ATOM 1504 C C . PRO A 1 189 ? 10.926 -3.431 0.169 1.00 92.12 189 PRO A C 1
ATOM 1506 O O . PRO A 1 189 ? 11.843 -3.308 0.982 1.00 92.12 189 PRO A O 1
ATOM 1509 N N . GLN A 1 190 ? 11.133 -4.036 -0.998 1.00 92.44 190 GLN A N 1
ATOM 1510 C CA . GLN A 1 190 ? 12.477 -4.352 -1.468 1.00 92.44 190 GLN A CA 1
ATOM 1511 C C . GLN A 1 190 ? 13.033 -3.114 -2.158 1.00 92.44 190 GLN A C 1
ATOM 1513 O O . GLN A 1 190 ? 12.525 -2.713 -3.203 1.00 92.44 190 GLN A O 1
ATOM 1518 N N . ILE A 1 191 ? 14.062 -2.510 -1.565 1.00 87.94 191 ILE A N 1
ATOM 1519 C CA . ILE A 1 191 ? 14.655 -1.260 -2.046 1.00 87.94 191 ILE A CA 1
ATOM 1520 C C . ILE A 1 191 ? 15.975 -1.555 -2.759 1.00 87.94 191 ILE A C 1
ATOM 1522 O O . ILE A 1 191 ? 16.830 -2.297 -2.263 1.00 87.94 191 ILE A O 1
ATOM 1526 N N . ARG A 1 192 ? 16.183 -0.928 -3.924 1.00 83.81 192 ARG A N 1
ATOM 1527 C CA . ARG A 1 192 ? 17.472 -0.973 -4.620 1.00 83.81 192 ARG A CA 1
ATOM 1528 C C . ARG A 1 192 ? 18.481 -0.119 -3.854 1.00 83.81 192 ARG A C 1
ATOM 1530 O O . ARG A 1 192 ? 18.446 1.108 -3.917 1.00 83.81 192 ARG A O 1
ATOM 1537 N N . ASN A 1 193 ? 19.411 -0.770 -3.162 1.00 75.50 193 ASN A N 1
ATOM 1538 C CA . ASN A 1 193 ? 20.519 -0.076 -2.513 1.00 75.50 193 ASN A CA 1
ATOM 1539 C C . ASN A 1 193 ? 21.430 0.570 -3.565 1.00 75.50 193 ASN A C 1
ATOM 1541 O O . ASN A 1 193 ? 21.997 -0.110 -4.425 1.00 75.50 193 ASN A O 1
ATOM 1545 N N . GLY A 1 194 ? 21.591 1.891 -3.482 1.00 63.94 194 GLY A N 1
ATOM 1546 C CA . GLY A 1 194 ? 22.559 2.614 -4.296 1.00 63.94 194 GLY A CA 1
ATOM 1547 C C . GLY A 1 194 ? 23.988 2.150 -4.004 1.00 63.94 194 GLY A C 1
ATOM 1548 O O . GLY A 1 194 ? 24.323 1.731 -2.893 1.00 63.94 194 GLY A O 1
ATOM 1549 N N . ARG A 1 195 ? 24.875 2.251 -4.999 1.00 52.72 195 ARG A N 1
ATOM 1550 C CA . ARG A 1 195 ? 26.315 2.085 -4.767 1.00 52.72 195 ARG A CA 1
ATOM 1551 C C . ARG A 1 195 ? 26.754 3.173 -3.786 1.00 52.72 195 ARG A C 1
ATOM 1553 O O . ARG A 1 195 ? 26.825 4.340 -4.167 1.00 52.72 195 ARG A O 1
ATOM 1560 N N . ASN A 1 196 ? 27.075 2.799 -2.546 1.00 43.88 196 ASN A N 1
ATOM 1561 C CA . ASN A 1 196 ? 27.771 3.687 -1.620 1.00 43.88 196 ASN A CA 1
ATOM 1562 C C . ASN A 1 196 ? 29.028 4.204 -2.327 1.00 43.88 196 ASN A C 1
ATOM 1564 O O . ASN A 1 196 ? 29.980 3.449 -2.547 1.00 43.88 196 ASN A O 1
ATOM 1568 N N . LYS A 1 197 ? 29.034 5.487 -2.707 1.00 41.00 197 LYS A N 1
ATOM 1569 C CA . LYS A 1 197 ? 30.272 6.174 -3.063 1.00 41.00 197 LYS A CA 1
ATOM 1570 C C . LYS A 1 197 ? 31.102 6.190 -1.787 1.00 41.00 197 LYS A C 1
ATOM 1572 O O . LYS A 1 197 ? 30.839 6.994 -0.896 1.00 41.00 197 LYS A O 1
ATOM 1577 N N . LYS A 1 198 ? 32.058 5.264 -1.670 1.00 36.31 198 LYS A N 1
ATOM 1578 C CA . LYS A 1 198 ? 33.154 5.421 -0.714 1.00 36.31 198 LYS A CA 1
ATOM 1579 C C . LYS A 1 198 ? 33.766 6.792 -1.014 1.00 36.31 198 LYS A C 1
ATOM 1581 O O . LYS A 1 198 ? 34.233 7.004 -2.132 1.00 36.31 198 LYS A O 1
ATOM 1586 N N . LYS A 1 199 ? 33.603 7.724 -0.073 1.00 36.50 199 LYS A N 1
ATOM 1587 C CA . LYS A 1 199 ? 34.359 8.976 -0.052 1.00 36.50 199 LYS A CA 1
ATOM 1588 C C . LYS A 1 199 ? 35.839 8.660 0.103 1.00 36.50 199 LYS A C 1
ATOM 1590 O O . LYS A 1 199 ? 36.139 7.664 0.801 1.00 36.50 199 LYS A O 1
#

pLDDT: mean 89.22, std 9.4, range [36.31, 96.94]

Secondary structure (DSSP, 8-state):
-TTEE--GGGS-TTEEEEEEEEETTEEEEEEEEHHHHH--TT-SSS-S-EEEEEEEETTEEEE-TTT--EEPPHHHHHHHHHHHH-TTT-----SS---SHHHHSSHHHHHHHHHH----SSGGG-SEEEEEEEEPPTT----HHHHHHHHHHHHHHT--HHHHHHHHGGGSS-EEEEEEEE-TTSPPP----------

Sequence (199 aa):
MKNINDLIDEHPNDYIIGFTAKYKHIQWSFSCSKTDYEGHKTTSYADFPHYHMQMQLDGQSFIRYSDFHIPFHGDDIFDIELYTKHKDTIRHDYGHGSGMQALFESTKGLECILDTSHPVENEENAAFKINTLVMAKEGETIDGNLIADAIKEAKNKNKTVSSILRDKLKNTNASISIDISPGDGVPEPQIRNGRNKKK